Protein AF-A0A1L5L2K7-F1 (afdb_monomer_lite)

Sequence (231 aa):
RIPPRRAGSSLMREVDVANLSAMDNAAEGTIGVLGFATFGQEADAVARFAKQAIARYRKDAATAASDTPHVAVLFRGKTHMAQFAQELERAGLTTLVVGYSALLERPEVQDLIALLHAAADHTDSASLMRLLATPRFGLGSESLTRLAGMAEDLDSQCRYRALVESGIIGSGSDGARADDGHDEAIVSTSIDSGLVSEADGGSDIATFADPQVKAIVKQYRDRVPHAVFLI

pLDDT: mean 71.7, std 21.43, range [25.55, 95.19]

Secondary structure (DSSP, 8-state):
-PPPPPPPS-------PPPP---TTPPP--------SSHHHHHHHHHHHHHHHHHHH---TTS-TT-PPP-----SSSTTHHHHHHHHHHTT------SHHHHHTSHHHHHHHHHHHHHH-TT-HHHHHHHHHSTTT---HHHHHHHHHHHHHHHHHHHHHHHHHTTSS--S--SS-------------------------S--SS-S--HHHHHHHHHHHHHSTT-----

Radius of gyration: 32.57 Å; chains: 1; bounding box: 86×47×82 Å

Structure (mmCIF, N/CA/C/O backbone):
data_AF-A0A1L5L2K7-F1
#
_entry.id   AF-A0A1L5L2K7-F1
#
loop_
_atom_site.group_PDB
_atom_site.id
_atom_site.type_symbol
_atom_site.label_atom_id
_atom_site.label_alt_id
_atom_site.label_comp_id
_atom_site.label_asym_id
_atom_site.label_entity_id
_atom_site.label_seq_id
_atom_site.pdbx_PDB_ins_code
_atom_site.Cartn_x
_atom_site.Cartn_y
_atom_site.Cartn_z
_atom_site.occupancy
_atom_site.B_iso_or_equiv
_atom_site.auth_seq_id
_atom_site.auth_comp_id
_atom_site.auth_asym_id
_atom_site.auth_atom_id
_atom_site.pdbx_PDB_model_num
ATOM 1 N N . ARG A 1 1 ? -15.132 34.603 -6.540 1.00 49.62 1 ARG A N 1
ATOM 2 C CA . ARG A 1 1 ? -14.359 34.428 -5.285 1.00 49.62 1 ARG A CA 1
ATOM 3 C C . ARG A 1 1 ? -13.997 32.956 -5.177 1.00 49.62 1 ARG A C 1
ATOM 5 O O . ARG A 1 1 ? -14.906 32.142 -5.168 1.00 49.62 1 ARG A O 1
ATOM 12 N N . ILE A 1 2 ? -12.708 32.627 -5.188 1.00 50.06 2 ILE A N 1
ATOM 13 C CA . ILE A 1 2 ? -12.209 31.256 -5.005 1.00 50.06 2 ILE A CA 1
ATOM 14 C C . ILE A 1 2 ? -12.118 31.015 -3.486 1.00 50.06 2 ILE A C 1
ATOM 16 O O . ILE A 1 2 ? -11.623 31.910 -2.796 1.00 50.06 2 ILE A O 1
ATOM 20 N N . PRO A 1 3 ? -12.625 29.896 -2.938 1.00 47.06 3 PRO A N 1
ATOM 21 C CA . PRO A 1 3 ? -12.540 29.630 -1.503 1.00 47.06 3 PRO A CA 1
ATOM 22 C C . PRO A 1 3 ? -11.079 29.403 -1.066 1.00 47.06 3 PRO A C 1
ATOM 24 O O . PRO A 1 3 ? -10.273 28.906 -1.861 1.00 47.06 3 PRO A O 1
ATOM 27 N N . PRO A 1 4 ? -10.710 29.761 0.178 1.00 50.88 4 PRO A N 1
ATOM 28 C CA . PRO A 1 4 ? -9.343 29.606 0.661 1.00 50.88 4 PRO A CA 1
ATOM 29 C C . PRO A 1 4 ? -8.962 28.121 0.739 1.00 50.88 4 PRO A C 1
ATOM 31 O O . PRO A 1 4 ? -9.633 27.321 1.394 1.00 50.88 4 PRO A O 1
ATOM 34 N N . ARG A 1 5 ? -7.870 27.744 0.061 1.00 52.28 5 ARG A N 1
ATOM 35 C CA . ARG A 1 5 ? -7.268 26.407 0.170 1.00 52.28 5 ARG A CA 1
ATOM 36 C C . ARG A 1 5 ? -6.684 26.259 1.575 1.00 52.28 5 ARG A C 1
ATOM 38 O O . ARG A 1 5 ? -5.864 27.075 1.988 1.00 52.28 5 ARG A O 1
ATOM 45 N N . ARG A 1 6 ? -7.103 25.216 2.296 1.00 50.06 6 ARG A N 1
ATOM 46 C CA . ARG A 1 6 ? -6.533 24.814 3.590 1.00 50.06 6 ARG A CA 1
ATOM 47 C C . ARG A 1 6 ? -5.017 24.643 3.421 1.00 50.06 6 ARG A C 1
ATOM 49 O O . ARG A 1 6 ? -4.593 23.875 2.558 1.00 50.06 6 ARG A O 1
ATOM 56 N N . ALA A 1 7 ? -4.218 25.376 4.194 1.00 45.97 7 ALA A N 1
ATOM 57 C CA . ALA A 1 7 ? -2.766 25.235 4.173 1.00 45.97 7 ALA A CA 1
ATOM 58 C C . ALA A 1 7 ? -2.403 23.817 4.641 1.00 45.97 7 ALA A C 1
ATOM 60 O O . ALA A 1 7 ? -2.804 23.397 5.726 1.00 45.97 7 ALA A O 1
ATOM 61 N N . GLY A 1 8 ? -1.706 23.057 3.795 1.00 50.19 8 GLY A N 1
ATOM 62 C CA . GLY A 1 8 ? -1.126 21.783 4.207 1.00 50.19 8 GLY A CA 1
ATOM 63 C C . GLY A 1 8 ? -0.034 22.021 5.252 1.00 50.19 8 GLY A C 1
ATOM 64 O O . GLY A 1 8 ? 0.644 23.041 5.212 1.00 50.19 8 GLY A O 1
ATOM 65 N N . SER A 1 9 ? 0.160 21.074 6.170 1.00 49.97 9 SER A N 1
ATOM 66 C CA . SER A 1 9 ? 1.195 21.124 7.217 1.00 49.97 9 SER A CA 1
ATOM 67 C C . SER A 1 9 ? 2.629 20.956 6.694 1.00 49.97 9 SER A C 1
ATOM 69 O O . SER A 1 9 ? 3.583 20.999 7.467 1.00 49.97 9 SER A O 1
ATOM 71 N N . SER A 1 10 ? 2.807 20.765 5.386 1.00 46.75 10 SER A N 1
ATOM 72 C CA . SER A 1 10 ? 4.124 20.724 4.767 1.00 46.75 10 SER A CA 1
ATOM 73 C C . SER A 1 10 ? 4.577 22.147 4.444 1.00 46.75 10 SER A C 1
ATOM 75 O O . SER A 1 10 ? 3.949 22.827 3.634 1.00 46.75 10 SER A O 1
ATOM 77 N N . LEU A 1 11 ? 5.702 22.579 5.023 1.00 49.06 11 LEU A N 1
ATOM 78 C CA . LEU A 1 11 ? 6.468 23.766 4.607 1.00 49.06 11 LEU A CA 1
ATOM 79 C C . LEU A 1 11 ? 7.123 23.545 3.224 1.00 49.06 11 LEU A C 1
ATOM 81 O O . LEU A 1 11 ? 8.292 23.869 3.023 1.00 49.06 11 LEU A O 1
ATOM 85 N N . MET A 1 12 ? 6.405 22.938 2.274 1.00 48.34 12 MET A N 1
ATOM 86 C CA . MET A 1 12 ? 6.855 22.732 0.901 1.00 48.34 12 MET A CA 1
ATOM 87 C C . MET A 1 12 ? 6.901 24.091 0.203 1.00 48.34 12 MET A C 1
ATOM 89 O O . MET A 1 12 ? 5.969 24.513 -0.478 1.00 48.34 12 MET A O 1
ATOM 93 N N . ARG A 1 13 ? 8.011 24.798 0.412 1.00 55.16 13 ARG A N 1
ATOM 94 C CA . ARG A 1 13 ? 8.475 25.831 -0.502 1.00 55.16 13 ARG A CA 1
ATOM 95 C C . ARG A 1 13 ? 8.758 25.131 -1.825 1.00 55.16 13 ARG A C 1
ATOM 97 O O . ARG A 1 13 ? 9.387 24.074 -1.831 1.00 55.16 13 ARG A O 1
ATOM 104 N N . GLU A 1 14 ? 8.256 25.690 -2.917 1.00 59.22 14 GLU A N 1
ATOM 105 C CA . GLU A 1 14 ? 8.631 25.260 -4.260 1.00 59.22 14 GLU A CA 1
ATOM 106 C C . GLU A 1 14 ? 10.164 25.286 -4.327 1.00 59.22 14 GLU A C 1
ATOM 108 O O . GLU A 1 14 ? 10.789 26.327 -4.108 1.00 59.22 14 GLU A O 1
ATOM 113 N N . VAL A 1 15 ? 10.771 24.104 -4.440 1.00 67.62 15 VAL A N 1
ATOM 114 C CA . VAL A 1 15 ? 12.223 23.977 -4.531 1.00 67.62 15 VAL A CA 1
ATOM 115 C C . VAL A 1 15 ? 12.568 24.386 -5.949 1.00 67.62 15 VAL A C 1
ATOM 117 O O . VAL A 1 15 ? 12.054 23.787 -6.890 1.00 67.62 15 VAL A O 1
ATOM 120 N N . ASP A 1 16 ? 13.388 25.421 -6.095 1.00 66.69 16 ASP A N 1
ATOM 121 C CA . ASP A 1 16 ? 13.878 25.841 -7.401 1.00 66.69 16 ASP A CA 1
ATOM 122 C C . ASP A 1 16 ? 14.800 24.737 -7.936 1.00 66.69 16 ASP A C 1
ATOM 124 O O . ASP A 1 16 ? 15.895 24.509 -7.412 1.00 66.69 16 ASP A O 1
ATOM 128 N N . VAL A 1 17 ? 14.297 23.961 -8.897 1.00 77.50 17 VAL A N 1
ATOM 129 C CA . VAL A 1 17 ? 15.034 22.864 -9.526 1.00 77.50 17 VAL A CA 1
ATOM 130 C C . VAL A 1 17 ? 15.552 23.371 -10.861 1.00 77.50 17 VAL A C 1
ATOM 132 O O . VAL A 1 17 ? 14.775 23.824 -11.700 1.00 77.50 17 VAL A O 1
ATOM 135 N N . ALA A 1 18 ? 16.865 23.269 -11.066 1.00 77.62 18 ALA A N 1
ATOM 136 C CA . ALA A 1 18 ? 17.486 23.630 -12.332 1.00 77.62 18 ALA A CA 1
ATOM 137 C C . ALA A 1 18 ? 16.814 22.894 -13.504 1.00 77.62 18 ALA A C 1
ATOM 139 O O . ALA A 1 18 ? 16.505 21.702 -13.412 1.00 77.62 18 ALA A O 1
ATOM 140 N N . ASN A 1 19 ? 16.615 23.604 -14.617 1.00 79.75 19 ASN A N 1
ATOM 141 C CA . ASN A 1 19 ? 16.080 23.004 -15.835 1.00 79.75 19 ASN A CA 1
ATOM 142 C C . ASN A 1 19 ? 16.974 21.845 -16.288 1.00 79.75 19 ASN A C 1
ATOM 144 O O . ASN A 1 19 ? 18.192 21.989 -16.388 1.00 79.75 19 ASN A O 1
ATOM 148 N N . LEU A 1 20 ? 16.355 20.700 -16.576 1.00 78.62 20 LEU A N 1
ATOM 149 C CA . LEU A 1 20 ? 17.057 19.518 -17.063 1.00 78.62 20 LEU A CA 1
ATOM 150 C C . LEU A 1 20 ? 17.664 19.811 -18.442 1.00 78.62 20 LEU A C 1
ATOM 152 O O . LEU A 1 20 ? 16.935 20.061 -19.402 1.00 78.62 20 LEU A O 1
ATOM 156 N N . SER A 1 21 ? 18.990 19.747 -18.541 1.00 81.06 21 SER A N 1
ATOM 157 C CA . SER A 1 21 ? 19.727 19.756 -19.804 1.00 81.06 21 SER A CA 1
ATOM 158 C C . SER A 1 21 ? 20.346 18.385 -20.058 1.00 81.06 21 SER A C 1
ATOM 160 O O . SER A 1 21 ? 20.674 17.649 -19.125 1.00 81.06 21 SER A O 1
ATOM 162 N 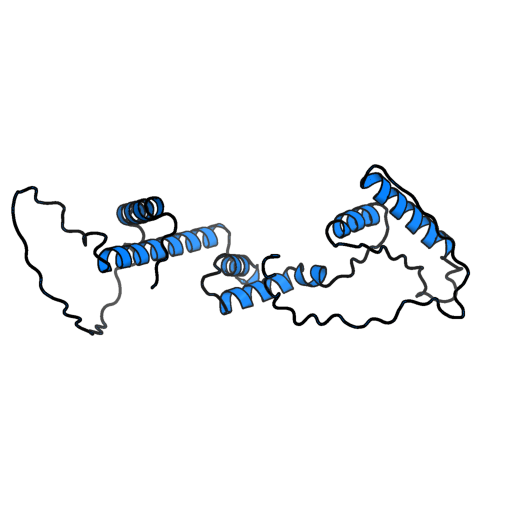N . ALA A 1 22 ? 20.516 18.032 -21.332 1.00 79.31 22 ALA A N 1
ATOM 163 C CA . ALA A 1 22 ? 21.331 16.877 -21.685 1.00 79.31 22 ALA A CA 1
ATOM 164 C C . ALA A 1 22 ? 22.783 17.100 -21.223 1.00 79.31 22 ALA A C 1
ATOM 166 O O . ALA A 1 22 ? 23.243 18.240 -21.144 1.00 79.31 22 ALA A O 1
ATOM 167 N N . MET A 1 23 ? 23.494 16.014 -20.915 1.00 81.94 23 MET A N 1
ATOM 168 C CA . MET A 1 23 ? 24.940 16.070 -20.686 1.00 81.94 23 MET A CA 1
ATOM 169 C C . MET A 1 23 ? 25.655 16.410 -21.999 1.00 81.94 23 MET A C 1
ATOM 171 O O . MET A 1 23 ? 25.223 15.962 -23.061 1.00 81.94 23 MET A O 1
ATOM 175 N N . ASP A 1 24 ? 26.776 17.129 -21.926 1.00 81.56 24 ASP A N 1
ATOM 176 C CA . ASP A 1 24 ? 27.535 17.583 -23.106 1.00 81.56 24 ASP A CA 1
ATOM 177 C C . ASP A 1 24 ? 28.020 16.431 -24.009 1.00 81.56 24 ASP A C 1
ATOM 179 O O . ASP A 1 24 ? 28.293 16.622 -25.192 1.00 81.56 24 ASP A O 1
ATOM 183 N N . ASN A 1 25 ? 28.115 15.219 -23.459 1.00 82.06 25 ASN A N 1
ATOM 184 C CA . ASN A 1 25 ? 28.533 13.995 -24.141 1.00 82.06 25 ASN A CA 1
ATOM 185 C C . ASN A 1 25 ? 27.395 12.969 -24.310 1.00 82.06 25 ASN A C 1
ATOM 187 O O . ASN A 1 25 ? 27.667 11.786 -24.534 1.00 82.06 25 ASN A O 1
ATOM 191 N N . ALA A 1 26 ? 26.134 13.383 -24.164 1.00 77.94 26 ALA A N 1
ATOM 192 C CA . ALA A 1 26 ? 25.000 12.484 -24.326 1.00 77.94 26 ALA A CA 1
ATOM 193 C C . ALA A 1 26 ? 24.920 11.972 -25.773 1.00 77.94 26 ALA A C 1
ATOM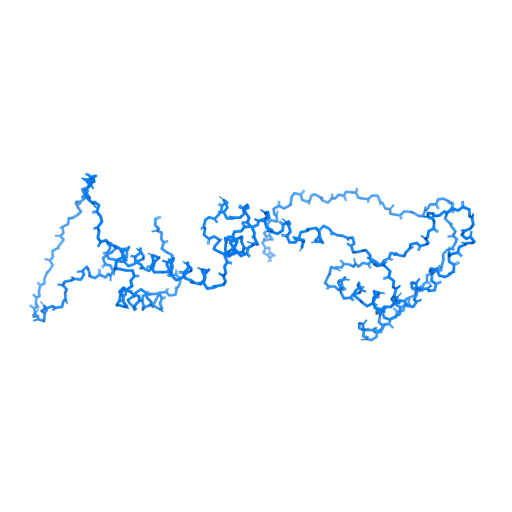 195 O O . ALA A 1 26 ? 24.936 12.747 -26.729 1.00 77.94 26 ALA A O 1
ATOM 196 N N . ALA A 1 27 ? 24.820 10.651 -25.935 1.00 78.12 27 ALA A N 1
ATOM 197 C CA . ALA A 1 27 ? 24.591 10.046 -27.242 1.00 78.12 27 ALA A CA 1
ATOM 198 C C . ALA A 1 27 ? 23.213 10.448 -27.795 1.00 78.12 27 ALA A C 1
ATOM 200 O O . ALA A 1 27 ? 22.269 10.666 -27.031 1.00 78.12 27 ALA A O 1
ATOM 201 N N . GLU A 1 28 ? 23.080 10.483 -29.123 1.00 80.62 28 GLU A N 1
ATOM 202 C CA . GLU A 1 28 ? 21.781 10.700 -29.760 1.00 80.62 28 GLU A CA 1
ATOM 203 C C . GLU A 1 28 ? 20.771 9.628 -29.324 1.00 80.62 28 GLU A C 1
ATOM 205 O O . GLU A 1 28 ? 21.032 8.422 -29.374 1.00 80.62 28 GLU A O 1
ATOM 210 N N . GLY A 1 29 ? 19.604 10.091 -28.875 1.00 81.19 29 GLY A N 1
ATOM 211 C CA . GLY A 1 29 ? 18.487 9.255 -28.454 1.00 81.19 29 GLY A CA 1
ATOM 212 C C . GLY A 1 29 ? 17.366 9.250 -29.487 1.00 81.19 29 GLY A C 1
ATOM 213 O O . GLY A 1 29 ? 17.193 10.191 -30.258 1.00 81.19 29 GLY A O 1
ATOM 214 N N . THR A 1 30 ? 16.559 8.193 -29.482 1.00 86.31 30 THR A N 1
ATOM 215 C CA . THR A 1 30 ? 15.322 8.136 -30.270 1.00 86.31 30 THR A CA 1
ATOM 216 C C . THR A 1 30 ? 14.130 8.384 -29.358 1.00 86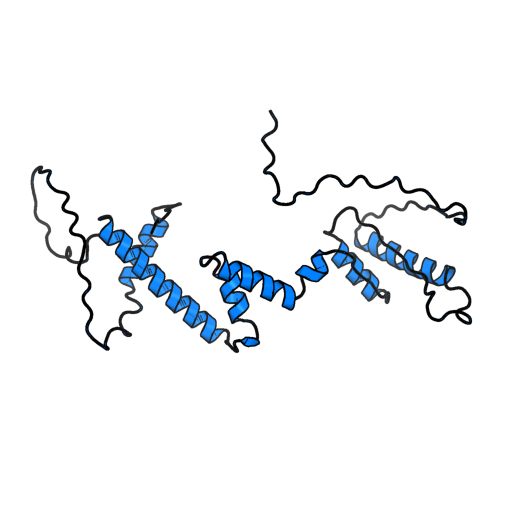.31 30 THR A C 1
ATOM 218 O O . THR A 1 30 ? 14.008 7.749 -28.312 1.00 86.31 30 THR A O 1
ATOM 221 N N . ILE A 1 31 ? 13.234 9.281 -29.771 1.00 89.44 31 ILE A N 1
ATOM 222 C CA . ILE A 1 31 ? 11.971 9.546 -29.079 1.00 89.44 31 ILE A CA 1
ATOM 223 C C . ILE A 1 31 ? 10.844 8.904 -29.886 1.00 89.44 31 ILE A C 1
ATOM 225 O O . ILE A 1 31 ? 10.730 9.124 -31.090 1.00 89.44 31 ILE A O 1
ATOM 229 N N . GLY A 1 32 ? 10.013 8.110 -29.216 1.00 89.94 32 GLY A N 1
ATOM 230 C CA . GLY A 1 32 ? 8.796 7.535 -29.778 1.00 89.94 32 GLY A CA 1
ATOM 231 C C . GLY A 1 32 ? 7.591 7.943 -28.944 1.00 89.94 32 GLY A C 1
ATOM 232 O O . GLY A 1 32 ? 7.668 7.970 -27.717 1.00 89.94 32 GLY A O 1
ATOM 233 N N . VAL A 1 33 ? 6.477 8.246 -29.607 1.00 94.06 33 VAL A N 1
ATOM 234 C CA . VAL A 1 33 ? 5.195 8.529 -28.952 1.00 94.06 33 VAL A CA 1
ATOM 235 C C . VAL A 1 33 ? 4.210 7.451 -29.374 1.00 94.06 33 VAL A C 1
ATOM 237 O O . VAL A 1 33 ? 3.985 7.248 -30.566 1.00 94.06 33 VAL A O 1
ATOM 240 N N . LEU A 1 34 ? 3.645 6.746 -28.396 1.00 93.19 34 LEU A N 1
ATOM 241 C CA . LEU A 1 34 ? 2.643 5.708 -28.611 1.00 93.19 34 LEU A CA 1
ATOM 242 C C . LEU A 1 34 ? 1.416 6.001 -27.749 1.00 93.19 34 LEU A C 1
ATOM 244 O O . LEU A 1 34 ? 1.548 6.427 -26.605 1.00 93.19 34 LEU A O 1
ATOM 248 N N . GLY A 1 35 ? 0.230 5.768 -28.311 1.00 93.94 35 GLY A N 1
ATOM 249 C CA . GLY A 1 35 ? -1.045 5.854 -27.605 1.00 93.94 35 GLY A CA 1
ATOM 250 C C . GLY A 1 35 ? -1.717 4.487 -27.551 1.00 93.94 35 GLY A C 1
ATOM 251 O O . GLY A 1 35 ? -1.738 3.767 -28.550 1.00 93.94 35 GLY A O 1
ATOM 252 N N . PHE A 1 36 ? -2.279 4.143 -26.395 1.00 95.19 36 PHE A N 1
ATOM 253 C CA . PHE A 1 36 ? -2.977 2.880 -26.162 1.00 95.19 36 PHE A CA 1
ATOM 254 C C . PHE A 1 36 ? -4.407 3.147 -25.700 1.00 95.19 36 PHE A C 1
ATOM 256 O O . PHE A 1 36 ? -4.675 4.138 -25.025 1.00 95.19 36 PHE A O 1
ATOM 263 N N . ALA A 1 37 ? -5.335 2.261 -26.066 1.00 95.12 37 ALA A N 1
ATOM 264 C CA . ALA A 1 37 ? -6.742 2.411 -25.694 1.00 95.12 37 ALA A CA 1
ATOM 265 C C . ALA A 1 37 ? -7.016 1.957 -24.253 1.00 95.12 37 ALA A C 1
ATOM 267 O O . ALA A 1 37 ? -8.009 2.358 -23.651 1.00 95.12 37 ALA A O 1
ATOM 268 N N . THR A 1 38 ? -6.156 1.094 -23.706 1.00 95.19 38 THR A N 1
ATOM 269 C CA . THR A 1 38 ? -6.332 0.501 -22.377 1.00 95.19 38 THR A CA 1
ATOM 270 C C . THR A 1 38 ? -5.034 0.520 -21.584 1.00 95.19 38 THR A C 1
ATOM 272 O O . THR A 1 38 ? -3.945 0.424 -22.149 1.00 95.19 38 THR A O 1
ATOM 275 N N . PHE A 1 39 ? -5.174 0.547 -20.259 1.00 91.69 39 PHE A N 1
ATOM 276 C CA . PHE A 1 39 ? -4.059 0.427 -19.323 1.00 91.69 39 PHE A CA 1
ATOM 277 C C . PHE A 1 39 ? -3.230 -0.846 -19.554 1.00 91.69 39 PHE A C 1
ATOM 279 O O . PHE A 1 39 ? -2.007 -0.792 -19.575 1.00 91.69 39 PHE A O 1
ATOM 286 N N . GLY A 1 40 ? -3.881 -1.994 -19.780 1.00 93.00 40 GLY A N 1
ATOM 287 C CA . GLY A 1 40 ? -3.175 -3.262 -19.992 1.00 93.00 40 GLY A CA 1
ATOM 288 C C . GLY A 1 40 ? -2.289 -3.251 -21.243 1.00 93.00 40 GLY A C 1
ATOM 289 O O . GLY A 1 40 ? -1.175 -3.765 -21.213 1.00 93.00 40 GLY A O 1
ATOM 290 N N . GLN A 1 41 ? -2.749 -2.612 -22.325 1.00 94.94 41 GLN A N 1
ATOM 291 C CA . GLN A 1 41 ? -1.945 -2.433 -23.540 1.00 94.94 41 GLN A CA 1
ATOM 292 C C . GLN A 1 41 ? -0.748 -1.506 -23.306 1.00 94.94 41 GLN A C 1
ATOM 294 O O . GLN A 1 41 ? 0.338 -1.774 -23.817 1.00 94.94 41 GLN A O 1
ATOM 299 N N . GLU A 1 42 ? -0.939 -0.437 -22.532 1.00 94.69 42 GLU A N 1
ATOM 300 C CA . GLU A 1 42 ? 0.140 0.473 -22.147 1.00 94.69 42 GLU A CA 1
ATOM 301 C C . GLU A 1 42 ? 1.196 -0.248 -21.297 1.00 94.69 42 GLU A C 1
ATOM 303 O O . GLU A 1 42 ? 2.384 -0.188 -21.612 1.00 94.69 42 GLU A O 1
ATOM 308 N N . ALA A 1 43 ? 0.772 -1.000 -20.278 1.00 93.06 43 ALA A N 1
ATOM 309 C CA . ALA A 1 43 ? 1.659 -1.778 -19.416 1.00 93.06 43 ALA A CA 1
ATOM 310 C C . ALA A 1 43 ? 2.466 -2.829 -20.195 1.00 93.06 43 ALA A C 1
ATOM 312 O O . ALA A 1 43 ? 3.687 -2.906 -20.037 1.00 93.06 43 ALA A O 1
ATOM 313 N N . ASP A 1 44 ? 1.820 -3.581 -21.092 1.00 93.75 44 ASP A N 1
ATOM 314 C CA . ASP A 1 44 ? 2.501 -4.544 -21.965 1.00 93.75 44 ASP A CA 1
ATOM 315 C C . ASP A 1 44 ? 3.523 -3.863 -22.890 1.00 93.75 44 ASP A C 1
ATOM 317 O O . ASP A 1 44 ? 4.656 -4.330 -23.040 1.00 93.75 44 ASP A O 1
ATOM 321 N N . ALA A 1 45 ? 3.161 -2.727 -23.489 1.00 94.00 45 ALA A N 1
ATOM 322 C CA . ALA A 1 45 ? 4.068 -1.989 -24.356 1.00 94.00 45 ALA A CA 1
ATOM 323 C C . ALA A 1 45 ? 5.294 -1.459 -23.602 1.00 94.00 45 ALA A C 1
ATOM 325 O O . ALA A 1 45 ? 6.412 -1.576 -24.110 1.00 94.00 45 ALA A O 1
ATOM 326 N N . VAL A 1 46 ? 5.111 -0.939 -22.383 1.00 94.19 46 VAL A N 1
ATOM 327 C CA . VAL A 1 46 ? 6.213 -0.506 -21.511 1.00 94.19 46 VAL A CA 1
ATOM 328 C C . VAL A 1 46 ? 7.098 -1.694 -21.132 1.00 94.19 46 VAL A C 1
ATOM 330 O O . VAL A 1 46 ? 8.321 -1.583 -21.208 1.00 94.19 46 VAL A O 1
ATOM 333 N N . ALA A 1 47 ? 6.518 -2.851 -20.801 1.00 93.75 47 ALA A N 1
ATOM 334 C CA . ALA A 1 47 ? 7.280 -4.058 -20.486 1.00 93.75 47 ALA A CA 1
ATOM 335 C C . ALA A 1 47 ? 8.120 -4.543 -21.679 1.00 93.75 47 ALA A C 1
ATOM 337 O O . ALA A 1 47 ? 9.305 -4.858 -21.526 1.00 93.75 47 ALA A O 1
ATOM 338 N N . ARG A 1 48 ? 7.542 -4.564 -22.887 1.00 93.06 48 ARG A N 1
ATOM 339 C CA . ARG A 1 48 ? 8.266 -4.903 -24.124 1.00 93.06 48 ARG A CA 1
ATOM 340 C C . ARG A 1 48 ? 9.368 -3.897 -24.432 1.00 93.06 48 ARG A C 1
ATOM 342 O O . ARG A 1 48 ? 10.478 -4.308 -24.769 1.00 93.06 48 ARG A O 1
ATOM 349 N N . PHE A 1 49 ? 9.091 -2.605 -24.274 1.00 92.06 49 PHE A N 1
ATOM 350 C CA . PHE A 1 49 ? 10.090 -1.556 -24.454 1.00 92.06 49 PHE A CA 1
ATOM 351 C C . PHE A 1 49 ? 11.248 -1.710 -23.466 1.00 92.06 49 PHE A C 1
ATOM 353 O O . PHE A 1 49 ? 12.402 -1.706 -23.884 1.00 92.06 49 PHE A O 1
ATOM 360 N N . ALA A 1 50 ? 10.959 -1.928 -22.181 1.00 91.31 50 ALA A N 1
ATOM 361 C CA . ALA A 1 50 ? 11.974 -2.127 -21.153 1.00 91.31 50 ALA A CA 1
ATOM 362 C C . ALA A 1 50 ? 12.862 -3.340 -21.461 1.00 91.31 50 ALA A C 1
ATOM 364 O O . ALA A 1 50 ? 14.085 -3.227 -21.424 1.00 91.31 50 ALA A O 1
ATOM 365 N N . LYS A 1 51 ? 12.275 -4.478 -21.858 1.00 90.81 51 LYS A N 1
ATOM 366 C CA . LYS A 1 51 ? 13.035 -5.667 -22.285 1.00 90.81 51 LYS A CA 1
ATOM 367 C C . LYS A 1 51 ? 13.936 -5.378 -23.482 1.00 90.81 51 LYS A C 1
ATOM 369 O O . LYS A 1 51 ? 15.106 -5.757 -23.466 1.00 90.81 51 LYS A O 1
ATOM 374 N N . GLN A 1 52 ? 13.412 -4.693 -24.497 1.00 89.38 52 GLN A N 1
ATOM 375 C CA . GLN A 1 52 ? 14.174 -4.350 -25.695 1.00 89.38 52 GLN A CA 1
ATOM 376 C C . GLN A 1 52 ? 15.306 -3.362 -25.388 1.00 89.38 52 GLN A C 1
ATOM 378 O O . GLN A 1 52 ? 16.410 -3.516 -25.907 1.00 89.38 52 GLN A O 1
ATOM 383 N N . ALA A 1 53 ? 15.054 -2.370 -24.532 1.00 87.56 53 ALA A N 1
ATOM 384 C CA . ALA A 1 53 ? 16.053 -1.410 -24.084 1.00 87.56 53 ALA A CA 1
ATOM 385 C C . ALA A 1 53 ? 17.168 -2.115 -23.301 1.00 87.56 53 ALA A C 1
ATOM 387 O O . ALA A 1 53 ? 18.340 -1.969 -23.642 1.00 87.56 53 ALA A O 1
ATOM 388 N N . ILE A 1 54 ? 16.814 -2.958 -22.328 1.00 87.19 54 ILE A N 1
ATOM 389 C CA . ILE A 1 54 ? 17.780 -3.760 -21.568 1.00 87.19 54 ILE A CA 1
ATOM 390 C C . ILE A 1 54 ? 18.605 -4.633 -22.515 1.00 87.19 54 ILE A C 1
ATOM 392 O O . ILE A 1 54 ? 19.825 -4.632 -22.420 1.00 87.19 54 ILE A O 1
ATOM 396 N N . ALA A 1 55 ? 17.980 -5.336 -23.464 1.00 86.81 55 ALA A N 1
ATOM 397 C CA . ALA A 1 55 ? 18.695 -6.173 -24.428 1.00 86.81 55 ALA A CA 1
ATOM 398 C C . ALA A 1 55 ? 19.644 -5.366 -25.332 1.00 86.81 55 ALA A C 1
ATOM 400 O O . ALA A 1 55 ? 20.756 -5.809 -25.599 1.00 86.81 55 ALA A O 1
ATOM 401 N N . ARG A 1 56 ? 19.229 -4.174 -25.778 1.00 83.56 56 ARG A N 1
ATOM 402 C CA . ARG A 1 56 ? 20.030 -3.295 -26.644 1.00 83.56 56 ARG A CA 1
ATOM 403 C C . ARG A 1 56 ? 21.240 -2.697 -25.929 1.00 83.56 56 ARG A C 1
ATOM 405 O O . ARG A 1 56 ? 22.295 -2.565 -26.542 1.00 83.56 56 ARG A O 1
ATOM 412 N N . TYR A 1 57 ? 21.069 -2.284 -24.676 1.00 78.81 57 TYR A N 1
ATOM 413 C CA . TYR A 1 57 ? 22.097 -1.579 -23.906 1.00 78.81 57 TYR A CA 1
ATOM 414 C C . TYR A 1 57 ? 22.919 -2.498 -22.999 1.00 78.81 57 TYR A C 1
ATOM 416 O O . TYR A 1 57 ? 23.858 -2.042 -22.352 1.00 78.81 57 TYR A O 1
ATOM 424 N N . ARG A 1 58 ? 22.627 -3.801 -22.994 1.00 75.50 58 ARG A N 1
ATOM 425 C CA . ARG A 1 58 ? 23.488 -4.828 -22.409 1.00 75.50 58 ARG A CA 1
ATOM 426 C C . ARG A 1 58 ? 24.723 -5.001 -23.300 1.00 75.50 58 ARG A C 1
ATOM 428 O O . ARG A 1 58 ? 24.750 -5.871 -24.162 1.00 75.50 58 ARG A O 1
ATOM 435 N N . LYS A 1 59 ? 25.729 -4.137 -23.132 1.00 63.47 59 LYS A N 1
ATOM 436 C CA . LYS A 1 59 ? 27.067 -4.349 -23.713 1.00 63.47 59 LYS A CA 1
ATOM 437 C C . LYS A 1 59 ? 27.745 -5.553 -23.052 1.00 63.47 59 LYS A C 1
ATOM 439 O O . LYS A 1 59 ? 27.396 -5.904 -21.926 1.00 63.47 59 LYS A O 1
ATOM 444 N N . ASP A 1 60 ? 28.697 -6.162 -23.764 1.00 51.53 60 ASP A N 1
ATOM 445 C CA . ASP A 1 60 ? 29.507 -7.314 -23.344 1.00 51.53 60 ASP A CA 1
ATOM 446 C C . ASP A 1 60 ? 29.929 -7.214 -21.870 1.00 51.53 60 ASP A C 1
ATOM 448 O O . ASP A 1 60 ? 30.860 -6.497 -21.504 1.00 51.53 60 ASP A O 1
ATOM 452 N N . ALA A 1 61 ? 29.214 -7.938 -21.007 1.00 49.59 61 ALA A N 1
ATOM 453 C CA . ALA A 1 61 ? 29.330 -7.901 -19.550 1.00 49.59 61 ALA A CA 1
ATOM 454 C C . ALA A 1 61 ? 30.602 -8.602 -19.026 1.00 49.59 61 ALA A C 1
ATOM 456 O O . ALA A 1 61 ? 30.573 -9.268 -17.994 1.00 49.59 61 ALA A O 1
ATOM 457 N N . ALA A 1 62 ? 31.716 -8.495 -19.751 1.00 50.28 62 ALA A N 1
ATOM 458 C CA . ALA A 1 62 ? 32.999 -9.076 -19.375 1.00 50.28 62 ALA A CA 1
ATOM 459 C C . ALA A 1 62 ? 33.870 -8.126 -18.533 1.00 50.28 62 ALA A C 1
ATOM 461 O O . ALA A 1 62 ? 34.823 -8.591 -17.915 1.00 50.28 62 ALA A O 1
ATOM 462 N N . THR A 1 63 ? 33.557 -6.824 -18.464 1.00 47.69 63 THR A N 1
ATOM 463 C CA . THR A 1 63 ? 34.496 -5.840 -17.880 1.00 47.69 63 THR A CA 1
ATOM 464 C C . THR A 1 63 ? 33.976 -5.034 -16.690 1.00 47.69 63 THR A C 1
ATOM 466 O O . THR A 1 63 ? 34.765 -4.338 -16.059 1.00 47.69 63 THR A O 1
ATOM 469 N N . ALA A 1 64 ? 32.702 -5.146 -16.305 1.00 47.00 64 ALA A N 1
ATOM 470 C CA . ALA A 1 64 ? 32.219 -4.574 -15.046 1.00 47.00 64 ALA A CA 1
ATOM 471 C C . ALA A 1 64 ? 30.921 -5.254 -14.596 1.00 47.00 64 ALA A C 1
ATOM 473 O O . ALA A 1 64 ? 29.868 -5.070 -15.199 1.00 47.00 64 ALA A O 1
ATOM 474 N N . ALA A 1 65 ? 30.968 -5.999 -13.492 1.00 48.75 65 ALA A N 1
ATOM 475 C CA . ALA A 1 65 ? 29.818 -6.693 -12.902 1.00 48.75 65 ALA A CA 1
ATOM 476 C C . ALA A 1 65 ? 28.698 -5.759 -12.369 1.00 48.75 65 ALA A C 1
ATOM 478 O O . ALA A 1 65 ? 27.742 -6.238 -11.769 1.00 48.75 65 ALA A O 1
ATOM 479 N N . SER A 1 66 ? 28.806 -4.440 -12.573 1.00 51.94 66 SER A N 1
ATOM 480 C CA . SER A 1 66 ? 27.923 -3.420 -11.990 1.00 51.94 66 SER A CA 1
ATOM 481 C C . SER A 1 66 ? 27.093 -2.629 -13.009 1.00 51.94 66 SER A C 1
ATOM 483 O O . SER A 1 66 ? 26.256 -1.838 -12.587 1.00 51.94 66 SER A O 1
ATOM 485 N N . ASP A 1 67 ? 27.289 -2.813 -14.317 1.00 57.22 67 ASP A N 1
ATOM 486 C CA . ASP A 1 67 ? 26.709 -1.922 -15.337 1.00 57.22 67 ASP A CA 1
ATOM 487 C C . ASP A 1 67 ? 25.515 -2.578 -16.056 1.00 57.22 67 ASP A C 1
ATOM 489 O O . ASP A 1 67 ? 25.472 -2.727 -17.278 1.00 57.22 67 ASP A O 1
ATOM 493 N N . THR A 1 68 ? 24.546 -3.070 -15.274 1.00 65.00 68 THR A N 1
ATOM 494 C CA . THR A 1 68 ? 23.288 -3.561 -15.857 1.00 65.00 68 THR A CA 1
ATOM 495 C C . THR A 1 68 ? 22.470 -2.354 -16.316 1.00 65.00 68 THR A C 1
ATOM 497 O O . THR A 1 68 ? 22.232 -1.459 -15.507 1.00 65.00 68 THR A O 1
ATOM 500 N N . PRO A 1 69 ? 22.002 -2.302 -17.577 1.00 73.69 69 PRO A N 1
ATOM 501 C CA . PRO A 1 69 ? 21.244 -1.157 -18.064 1.00 73.69 69 PRO A CA 1
ATOM 502 C C . PRO A 1 69 ? 19.956 -0.976 -17.252 1.00 73.69 69 PRO A C 1
ATOM 504 O O . PRO A 1 69 ? 19.134 -1.890 -17.150 1.00 73.69 69 PRO A O 1
ATOM 507 N N . HIS A 1 70 ? 19.783 0.217 -16.683 1.00 81.19 70 HIS A N 1
ATOM 508 C CA . HIS A 1 70 ? 18.602 0.593 -15.912 1.00 81.19 70 HIS A CA 1
ATOM 509 C C . HIS A 1 70 ? 17.561 1.280 -16.801 1.00 81.19 70 HIS A C 1
ATOM 511 O O . HIS A 1 70 ? 17.895 2.087 -17.668 1.00 81.19 70 HIS A O 1
ATOM 517 N N . VAL A 1 71 ? 16.284 0.983 -16.558 1.00 88.12 71 VAL A N 1
ATOM 518 C CA . VAL A 1 71 ? 15.145 1.632 -17.217 1.00 88.12 71 VAL A CA 1
ATOM 519 C C . VAL A 1 71 ? 14.306 2.314 -16.145 1.00 88.12 71 VAL A C 1
ATOM 521 O O . VAL A 1 71 ? 13.937 1.682 -15.157 1.00 88.12 71 VAL A O 1
ATOM 524 N N . ALA A 1 72 ? 14.001 3.596 -16.339 1.00 89.44 72 ALA A N 1
ATOM 525 C CA . ALA A 1 72 ? 13.131 4.360 -15.453 1.00 89.44 72 ALA A CA 1
ATOM 526 C C . ALA A 1 72 ? 11.778 4.614 -16.129 1.00 89.44 72 ALA A C 1
ATOM 528 O O . ALA A 1 72 ? 11.725 5.034 -17.284 1.00 89.44 72 ALA A O 1
ATOM 529 N N . VAL A 1 73 ? 10.689 4.386 -15.391 1.00 90.06 73 VAL A N 1
ATOM 530 C CA . VAL A 1 73 ? 9.324 4.720 -15.820 1.00 90.06 73 VAL A CA 1
ATOM 531 C C . VAL A 1 73 ? 8.844 5.893 -14.976 1.00 90.06 73 VAL A C 1
ATOM 533 O O . VAL A 1 73 ? 8.732 5.787 -13.755 1.00 90.06 73 VAL A O 1
ATOM 536 N N . LEU A 1 74 ? 8.607 7.032 -15.625 1.00 89.56 74 LEU A N 1
ATOM 537 C CA . LEU A 1 74 ? 8.217 8.267 -14.955 1.00 89.56 74 LEU A CA 1
ATOM 538 C C . LEU A 1 74 ? 6.703 8.427 -14.993 1.00 89.56 74 LEU A C 1
ATOM 540 O O . LEU A 1 74 ? 6.087 8.425 -16.056 1.00 89.56 74 LEU A O 1
ATOM 544 N N . PHE A 1 75 ? 6.116 8.619 -13.817 1.00 86.19 75 PHE A N 1
ATOM 545 C CA . PHE A 1 75 ? 4.687 8.839 -13.662 1.00 86.19 75 PHE A CA 1
ATOM 546 C C . PHE A 1 75 ? 4.420 10.267 -13.208 1.00 86.19 75 PHE A C 1
ATOM 548 O O . PHE A 1 75 ? 5.128 10.810 -12.363 1.00 86.19 75 PHE A O 1
ATOM 555 N N . ARG A 1 76 ? 3.333 10.858 -13.710 1.00 85.44 76 ARG A N 1
ATOM 556 C CA . ARG A 1 76 ? 2.836 12.145 -13.204 1.00 85.44 76 ARG A CA 1
ATOM 557 C C . ARG A 1 76 ? 2.208 12.020 -11.810 1.00 85.44 76 ARG A C 1
ATOM 559 O O . ARG A 1 76 ? 2.225 12.974 -11.041 1.00 85.44 76 ARG A O 1
ATOM 566 N N . GLY A 1 77 ? 1.619 10.866 -11.499 1.00 79.81 77 GLY A N 1
ATOM 567 C CA . GLY A 1 77 ? 0.927 10.597 -10.240 1.00 79.81 77 GLY A CA 1
ATOM 568 C C . GLY A 1 77 ? 1.140 9.161 -9.770 1.00 79.81 77 GLY A C 1
ATOM 569 O O . GLY A 1 77 ? 1.512 8.292 -10.553 1.00 79.81 77 GLY A O 1
ATOM 570 N N . LYS A 1 78 ? 0.897 8.909 -8.481 1.00 78.62 78 LYS A N 1
ATOM 571 C CA . LYS A 1 78 ? 1.226 7.627 -7.833 1.00 78.62 78 LYS A CA 1
ATOM 572 C C . LYS A 1 78 ? 0.212 6.507 -8.078 1.00 78.62 78 LYS A C 1
ATOM 574 O O . LYS A 1 78 ? 0.545 5.344 -7.886 1.00 78.62 78 LYS A O 1
ATOM 579 N N . THR A 1 79 ? -1.006 6.842 -8.504 1.00 82.94 79 THR A N 1
ATOM 580 C CA . THR A 1 79 ? -2.165 5.931 -8.524 1.00 82.94 79 THR A CA 1
ATOM 581 C C . THR A 1 79 ? -1.906 4.621 -9.267 1.00 82.94 79 THR A C 1
ATOM 583 O O . THR A 1 79 ? -2.343 3.570 -8.817 1.00 82.94 79 THR A O 1
ATOM 586 N N . HIS A 1 80 ? -1.187 4.667 -10.390 1.00 84.69 80 HIS A N 1
ATOM 587 C CA . HIS A 1 80 ? -0.972 3.492 -11.241 1.00 84.69 80 HIS A CA 1
ATOM 588 C C . HIS A 1 80 ? 0.395 2.819 -11.023 1.00 84.69 80 HIS A C 1
ATOM 590 O O . HIS A 1 80 ? 0.657 1.776 -11.616 1.00 84.69 80 HIS A O 1
ATOM 596 N N . MET A 1 81 ? 1.269 3.370 -10.169 1.00 87.56 81 MET A N 1
ATOM 597 C CA . MET A 1 81 ? 2.646 2.875 -10.006 1.00 87.56 81 MET A CA 1
ATOM 598 C C . MET A 1 81 ? 2.693 1.416 -9.537 1.00 87.56 81 MET A C 1
ATOM 600 O O . MET A 1 81 ? 3.450 0.625 -10.091 1.00 87.56 81 MET A O 1
ATOM 604 N N . ALA A 1 82 ? 1.860 1.052 -8.556 1.00 85.31 82 ALA A N 1
ATOM 605 C CA . ALA A 1 82 ? 1.804 -0.311 -8.024 1.00 85.31 82 ALA A CA 1
ATOM 606 C C . ALA A 1 82 ? 1.326 -1.330 -9.073 1.00 85.31 82 ALA A C 1
ATOM 608 O O . ALA A 1 82 ? 1.858 -2.433 -9.155 1.00 85.31 82 ALA A O 1
ATOM 609 N N . GLN A 1 83 ? 0.361 -0.944 -9.914 1.00 89.06 83 GLN A N 1
ATOM 610 C CA . GLN A 1 83 ? -0.143 -1.801 -10.990 1.00 89.06 83 GLN A CA 1
ATOM 611 C C . GLN A 1 83 ? 0.928 -2.023 -12.064 1.00 89.06 83 GLN A C 1
ATOM 613 O O . GLN A 1 83 ? 1.165 -3.157 -12.465 1.00 89.06 83 GLN A O 1
ATOM 618 N N . PHE A 1 84 ? 1.640 -0.968 -12.476 1.00 90.56 84 PHE A N 1
ATOM 619 C CA . PHE A 1 84 ? 2.764 -1.103 -13.408 1.00 90.56 84 PHE A CA 1
ATOM 620 C C . PHE A 1 84 ? 3.898 -1.961 -12.839 1.00 90.56 84 PHE A C 1
ATOM 622 O O . PHE A 1 84 ? 4.436 -2.793 -13.564 1.00 90.56 84 PHE A O 1
ATOM 629 N N . ALA A 1 85 ? 4.250 -1.789 -11.560 1.00 88.56 85 ALA A N 1
ATOM 630 C CA . ALA A 1 85 ? 5.264 -2.613 -10.904 1.00 88.56 85 ALA A CA 1
ATOM 631 C C . ALA A 1 85 ? 4.893 -4.101 -10.969 1.00 88.56 85 ALA A C 1
ATOM 633 O O . ALA A 1 85 ? 5.693 -4.915 -11.422 1.00 88.56 85 ALA A O 1
ATOM 634 N N . GLN A 1 86 ? 3.641 -4.434 -10.641 1.00 89.25 86 GLN A N 1
ATOM 635 C CA . GLN A 1 86 ? 3.149 -5.806 -10.697 1.00 89.25 86 GLN A CA 1
ATOM 636 C C . GLN A 1 86 ? 3.202 -6.402 -12.114 1.00 89.25 86 GLN A C 1
ATOM 638 O O . GLN A 1 86 ? 3.631 -7.543 -12.279 1.00 89.25 86 GLN A O 1
ATOM 643 N N . GLU A 1 87 ? 2.786 -5.663 -13.148 1.00 91.50 87 GLU A N 1
ATOM 644 C CA . GLU A 1 87 ? 2.836 -6.171 -14.530 1.00 91.50 87 GLU A CA 1
ATOM 645 C C . GLU A 1 87 ? 4.275 -6.341 -15.041 1.00 91.50 87 GLU A C 1
ATOM 647 O O . GLU A 1 87 ? 4.592 -7.321 -15.718 1.00 91.50 87 GLU A O 1
ATOM 652 N N . LEU A 1 88 ? 5.178 -5.426 -14.685 1.00 90.50 88 LEU A N 1
ATOM 653 C CA . LEU A 1 88 ? 6.596 -5.520 -15.036 1.00 90.50 88 LEU A CA 1
ATOM 654 C C . LEU A 1 88 ? 7.281 -6.700 -14.322 1.00 90.50 88 LEU A C 1
ATOM 656 O O . LEU A 1 88 ? 8.066 -7.418 -14.947 1.00 90.50 88 LEU A O 1
ATOM 660 N N . GLU A 1 89 ? 6.938 -6.959 -13.059 1.00 90.06 89 GLU A N 1
ATOM 661 C CA . GLU A 1 89 ? 7.398 -8.136 -12.310 1.00 90.06 89 GLU A CA 1
ATOM 662 C C . GLU A 1 89 ? 6.878 -9.439 -12.916 1.00 90.06 89 GLU A C 1
ATOM 664 O O . GLU A 1 89 ? 7.652 -10.375 -13.121 1.00 90.06 89 GLU A O 1
ATOM 669 N N . ARG A 1 90 ? 5.595 -9.492 -13.304 1.00 91.19 90 ARG A N 1
ATOM 670 C CA . ARG A 1 90 ? 5.034 -10.634 -14.051 1.00 91.19 90 ARG A CA 1
ATOM 671 C C . ARG A 1 90 ? 5.733 -10.849 -15.388 1.00 91.19 90 ARG A C 1
ATOM 673 O O . ARG A 1 90 ? 5.884 -11.986 -15.829 1.00 91.19 90 ARG A O 1
ATOM 680 N N . ALA A 1 91 ? 6.197 -9.776 -16.024 1.00 89.00 91 ALA A N 1
ATOM 681 C CA . ALA A 1 91 ? 6.998 -9.855 -17.236 1.00 89.00 91 ALA A CA 1
ATOM 682 C C . ALA A 1 91 ? 8.447 -10.326 -16.981 1.00 89.00 91 ALA A C 1
ATOM 684 O O . ALA A 1 91 ? 9.183 -10.518 -17.954 1.00 89.00 91 ALA A O 1
ATOM 685 N N . GLY A 1 92 ? 8.858 -10.545 -15.728 1.00 88.75 92 GLY A N 1
ATOM 686 C CA . GLY A 1 92 ? 10.184 -11.032 -15.342 1.00 88.75 92 GLY A CA 1
ATOM 687 C C . GLY A 1 92 ? 11.236 -9.933 -15.167 1.00 88.75 92 GLY A C 1
ATOM 688 O O . GLY A 1 92 ? 12.428 -10.220 -15.261 1.00 88.75 92 GLY A O 1
ATOM 689 N N . LEU A 1 93 ? 10.821 -8.678 -14.970 1.00 89.06 93 LEU A N 1
ATOM 690 C CA . LEU A 1 93 ? 11.720 -7.555 -14.696 1.00 89.06 93 LEU A CA 1
ATOM 691 C C . LEU A 1 93 ? 11.795 -7.289 -13.189 1.00 89.06 93 LEU A C 1
ATOM 693 O O . LEU A 1 93 ? 10.776 -7.279 -12.505 1.00 89.06 93 LEU A O 1
ATOM 697 N N . THR A 1 94 ? 12.992 -7.011 -12.674 1.00 86.81 94 THR A N 1
ATOM 698 C CA . THR A 1 94 ? 13.161 -6.546 -11.291 1.00 86.81 94 THR A CA 1
ATOM 699 C C . THR A 1 94 ? 12.762 -5.076 -11.207 1.00 86.81 94 THR A C 1
ATOM 701 O O . THR A 1 94 ? 13.435 -4.228 -11.796 1.00 86.81 94 THR A O 1
ATOM 704 N N . THR A 1 95 ? 11.679 -4.764 -10.491 1.00 85.19 95 THR A N 1
ATOM 705 C CA . THR A 1 95 ? 11.197 -3.383 -10.347 1.00 85.19 95 THR A CA 1
ATOM 706 C C . THR A 1 95 ? 11.545 -2.796 -8.986 1.00 85.19 95 THR A C 1
ATOM 708 O O . THR A 1 95 ? 11.562 -3.489 -7.973 1.00 85.19 95 THR A O 1
ATOM 711 N N . LEU A 1 96 ? 11.846 -1.496 -8.965 1.00 83.06 96 LEU A N 1
ATOM 712 C CA . LEU A 1 96 ? 12.020 -0.724 -7.739 1.00 83.06 96 LEU A CA 1
ATOM 713 C C . LEU A 1 96 ? 11.120 0.507 -7.814 1.00 83.06 96 LEU A C 1
ATOM 715 O O . LEU A 1 96 ? 11.358 1.417 -8.609 1.00 83.06 96 LEU A O 1
ATOM 719 N N . VAL A 1 97 ? 10.092 0.546 -6.970 1.00 80.94 97 VAL A N 1
ATOM 720 C CA . VAL A 1 97 ? 9.197 1.702 -6.867 1.00 80.94 97 VAL A CA 1
ATOM 721 C C . VAL A 1 97 ? 9.848 2.748 -5.967 1.00 80.94 97 VAL A C 1
ATOM 723 O O . VAL A 1 97 ? 9.855 2.629 -4.742 1.00 80.94 97 VAL A O 1
ATOM 726 N N . VAL A 1 98 ? 10.420 3.785 -6.578 1.00 71.62 98 VAL A N 1
ATOM 727 C CA . VAL A 1 98 ? 11.052 4.885 -5.843 1.00 71.62 98 VAL A CA 1
ATOM 728 C C . VAL A 1 98 ? 9.987 5.892 -5.414 1.00 71.62 98 VAL A C 1
ATOM 730 O O . VAL A 1 98 ? 9.384 6.586 -6.231 1.00 71.62 98 VAL A O 1
ATOM 733 N N . GLY A 1 99 ? 9.758 5.984 -4.107 1.00 64.94 99 GLY A N 1
ATOM 734 C CA . GLY A 1 99 ? 8.889 6.988 -3.508 1.00 64.94 99 GLY A CA 1
ATOM 735 C C . GLY A 1 99 ? 8.739 6.762 -2.009 1.00 64.94 99 GLY A C 1
ATOM 736 O O . GLY A 1 99 ? 8.508 5.639 -1.574 1.00 64.94 99 GLY A O 1
ATOM 737 N N . TYR A 1 100 ? 8.823 7.839 -1.223 1.00 55.53 100 TYR A N 1
ATOM 738 C CA . TYR A 1 100 ? 8.673 7.852 0.244 1.00 55.53 100 TYR A CA 1
ATOM 739 C C . TYR A 1 100 ? 7.468 7.044 0.777 1.00 55.53 100 TYR A C 1
ATOM 741 O O . TYR A 1 100 ? 7.491 6.587 1.914 1.00 55.53 100 TYR A O 1
ATOM 749 N N . SER A 1 101 ? 6.433 6.827 -0.043 1.00 61.41 101 SER A N 1
ATOM 750 C CA . SER A 1 101 ? 5.254 6.024 0.302 1.00 61.41 101 SER A CA 1
ATOM 751 C C . SER A 1 101 ? 5.573 4.545 0.557 1.00 61.41 101 SER A C 1
ATOM 753 O O . SER A 1 101 ? 5.031 3.990 1.501 1.00 61.41 101 SER A O 1
ATOM 755 N N . ALA A 1 102 ? 6.515 3.934 -0.173 1.00 63.84 102 ALA A N 1
ATOM 756 C CA . ALA A 1 102 ? 6.879 2.532 0.055 1.00 63.84 102 ALA A CA 1
ATOM 757 C C . ALA A 1 102 ? 7.543 2.311 1.425 1.00 63.84 102 ALA A C 1
ATOM 759 O O . ALA A 1 102 ? 7.462 1.222 1.984 1.00 63.84 102 ALA A O 1
ATOM 760 N N . LEU A 1 103 ? 8.194 3.342 1.981 1.00 70.00 103 LEU A N 1
ATOM 761 C CA . LEU A 1 103 ? 8.743 3.292 3.336 1.00 70.00 103 LEU A CA 1
ATOM 762 C C . LEU A 1 103 ? 7.625 3.365 4.383 1.00 70.00 103 LEU A C 1
ATOM 764 O O . LEU A 1 103 ? 7.641 2.592 5.332 1.00 70.00 103 LEU A O 1
ATOM 768 N N . LEU A 1 104 ? 6.652 4.261 4.192 1.00 76.25 104 LEU A N 1
ATOM 769 C CA . LEU A 1 104 ? 5.506 4.424 5.097 1.00 76.25 104 LEU A CA 1
ATOM 770 C C . LEU A 1 104 ? 4.525 3.246 5.047 1.00 76.25 104 LEU A C 1
ATOM 772 O O . LEU A 1 104 ? 3.787 3.021 5.998 1.00 76.25 104 LEU A O 1
ATOM 776 N N . GLU A 1 105 ? 4.507 2.495 3.949 1.00 76.25 105 GLU A N 1
ATOM 777 C CA . GLU A 1 105 ? 3.680 1.295 3.796 1.00 76.25 105 GLU A CA 1
ATOM 778 C C . GLU A 1 105 ? 4.271 0.060 4.487 1.00 76.25 105 GLU A C 1
ATOM 780 O O . GLU A 1 105 ? 3.579 -0.946 4.638 1.00 76.25 105 GLU A O 1
ATOM 785 N N . ARG A 1 106 ? 5.524 0.130 4.953 1.00 84.50 106 ARG A N 1
ATOM 786 C CA . ARG A 1 106 ? 6.141 -0.975 5.686 1.00 84.50 106 ARG A CA 1
ATOM 787 C C . ARG A 1 106 ? 5.440 -1.204 7.025 1.00 84.50 106 ARG A C 1
ATOM 789 O O . ARG A 1 106 ? 5.186 -0.228 7.739 1.00 84.50 106 ARG A O 1
ATOM 796 N N . PRO A 1 107 ? 5.177 -2.466 7.406 1.00 85.12 107 PRO A N 1
ATOM 797 C CA . PRO A 1 107 ? 4.471 -2.770 8.646 1.00 85.12 107 PRO A CA 1
ATOM 798 C C . PRO A 1 107 ? 5.182 -2.185 9.875 1.00 85.12 107 PRO A C 1
ATOM 800 O O . PRO A 1 107 ? 4.519 -1.639 10.749 1.00 85.12 107 PRO A O 1
ATOM 803 N N . GLU A 1 108 ? 6.518 -2.182 9.904 1.00 88.38 108 GLU A N 1
ATOM 804 C CA . GLU A 1 108 ? 7.306 -1.638 11.016 1.00 88.38 108 GLU A CA 1
ATOM 805 C C . GLU A 1 108 ? 7.139 -0.120 11.161 1.00 88.38 108 GLU A C 1
ATOM 807 O O . GLU A 1 108 ? 7.096 0.409 12.270 1.00 88.38 108 GLU A O 1
ATOM 812 N N . VAL A 1 109 ? 7.033 0.594 10.037 1.00 90.19 109 VAL A N 1
ATOM 813 C CA . VAL A 1 109 ? 6.856 2.051 10.031 1.00 90.19 109 VAL A CA 1
ATOM 814 C C . VAL A 1 109 ? 5.423 2.413 10.403 1.00 90.19 109 VAL A C 1
ATOM 816 O O . VAL A 1 109 ? 5.212 3.339 11.184 1.00 90.19 109 VAL A O 1
ATOM 819 N N . GLN A 1 110 ? 4.440 1.661 9.909 1.00 90.00 110 GLN A N 1
ATOM 820 C CA . GLN A 1 110 ? 3.043 1.847 10.296 1.00 90.00 110 GLN A CA 1
ATOM 821 C C . GLN A 1 110 ? 2.823 1.612 11.794 1.00 90.00 110 GLN A C 1
ATOM 823 O O . GLN A 1 110 ? 2.061 2.351 12.410 1.00 90.00 110 GLN A O 1
ATOM 828 N N . ASP A 1 111 ? 3.506 0.637 12.393 1.00 91.19 111 ASP A N 1
ATOM 829 C CA . ASP A 1 111 ? 3.398 0.368 13.829 1.00 91.19 111 ASP A CA 1
ATOM 830 C C . ASP A 1 111 ? 4.020 1.499 14.664 1.00 91.19 111 ASP A C 1
ATOM 832 O O . ASP A 1 111 ? 3.459 1.901 15.681 1.00 91.19 111 ASP A O 1
ATOM 836 N N . LEU A 1 112 ? 5.125 2.100 14.208 1.00 92.31 112 LEU A N 1
ATOM 837 C CA . LEU A 1 112 ? 5.675 3.303 14.845 1.00 92.31 112 LEU A CA 1
ATOM 838 C C . LEU A 1 112 ? 4.730 4.504 14.732 1.00 92.31 112 LEU A C 1
ATOM 840 O O . LEU A 1 112 ? 4.550 5.232 15.705 1.00 92.31 112 LEU A O 1
ATOM 844 N N . ILE A 1 113 ? 4.110 4.712 13.568 1.00 91.50 113 ILE A N 1
ATOM 845 C CA . ILE A 1 113 ? 3.131 5.791 13.377 1.00 91.50 113 ILE A CA 1
ATOM 846 C C . ILE A 1 113 ? 1.918 5.573 14.284 1.00 91.50 113 ILE A C 1
ATOM 848 O O . ILE A 1 113 ? 1.493 6.510 14.952 1.00 91.50 113 ILE A O 1
ATOM 852 N N . ALA A 1 114 ? 1.407 4.343 14.363 1.00 91.19 114 ALA A N 1
ATOM 853 C CA . ALA A 1 114 ? 0.296 4.000 15.241 1.00 91.19 114 ALA A CA 1
ATOM 854 C C . ALA A 1 114 ? 0.638 4.247 16.719 1.00 91.19 114 ALA A C 1
ATOM 856 O O . ALA A 1 114 ? -0.196 4.762 17.459 1.00 91.19 114 ALA A O 1
ATOM 857 N N . LEU A 1 115 ? 1.876 3.958 17.143 1.00 92.31 115 LEU A N 1
ATOM 858 C CA . LEU A 1 115 ? 2.359 4.270 18.492 1.00 92.31 115 LEU A CA 1
ATOM 859 C C . LEU A 1 115 ? 2.360 5.774 18.762 1.00 92.31 115 LEU A C 1
ATOM 861 O O . LEU A 1 115 ? 1.887 6.210 19.809 1.00 92.31 115 LEU A O 1
ATOM 865 N N . LEU A 1 116 ? 2.876 6.567 17.822 1.00 94.44 116 LEU A N 1
ATOM 866 C CA . LEU A 1 116 ? 2.894 8.023 17.947 1.00 94.44 116 LEU A CA 1
ATOM 867 C C . LEU A 1 116 ? 1.478 8.605 17.974 1.00 94.44 116 LEU A C 1
ATOM 869 O O . LEU A 1 116 ? 1.217 9.500 18.771 1.00 94.44 116 LEU A O 1
ATOM 873 N N . HIS A 1 117 ? 0.567 8.084 17.150 1.00 92.88 117 HIS A N 1
ATOM 874 C CA . HIS A 1 117 ? -0.839 8.484 17.160 1.00 92.88 117 HIS A CA 1
ATOM 875 C C . HIS A 1 117 ? -1.508 8.149 18.490 1.00 92.88 117 HIS A C 1
ATOM 877 O O . HIS A 1 117 ? -2.060 9.047 19.107 1.00 92.88 117 HIS A O 1
ATOM 883 N N . ALA A 1 118 ? -1.382 6.915 18.983 1.00 90.88 118 ALA A N 1
ATOM 884 C CA . ALA A 1 118 ? -1.972 6.517 20.261 1.00 90.88 118 ALA A CA 1
ATOM 885 C C . ALA A 1 118 ? -1.403 7.310 21.456 1.00 90.88 118 ALA A C 1
ATOM 887 O O . ALA A 1 118 ? -2.103 7.533 22.440 1.00 90.88 118 ALA A O 1
ATOM 888 N N . ALA A 1 119 ? -0.137 7.742 21.381 1.00 91.69 119 ALA A N 1
ATOM 889 C CA . ALA A 1 119 ? 0.488 8.579 22.405 1.00 91.69 119 ALA A CA 1
ATOM 890 C C . ALA A 1 119 ? 0.067 10.057 22.323 1.00 91.69 119 ALA A C 1
ATOM 892 O O . ALA A 1 119 ? 0.011 10.731 23.350 1.00 91.69 119 ALA A O 1
ATOM 893 N N . ALA A 1 120 ? -0.187 10.573 21.117 1.00 92.56 120 ALA A N 1
ATOM 894 C CA . ALA A 1 120 ? -0.568 11.967 20.896 1.00 92.56 120 ALA A CA 1
ATOM 895 C C . ALA A 1 120 ? -2.081 12.203 21.035 1.00 92.56 120 ALA A C 1
ATOM 897 O O . ALA A 1 120 ? -2.492 13.256 21.516 1.00 92.56 120 ALA A O 1
ATOM 898 N N . ASP A 1 121 ? -2.892 11.236 20.614 1.00 91.00 121 ASP A N 1
ATOM 899 C CA . ASP A 1 121 ? -4.349 11.264 20.643 1.00 91.00 121 ASP A CA 1
ATOM 900 C C . ASP A 1 121 ? -4.878 9.951 21.231 1.00 91.00 121 ASP A C 1
ATOM 902 O O . ASP A 1 121 ? -4.933 8.908 20.576 1.00 91.00 121 ASP A O 1
ATOM 906 N N . HIS A 1 122 ? -5.306 10.016 22.490 1.00 85.56 122 HIS A N 1
ATOM 907 C CA . HIS A 1 122 ? -5.862 8.867 23.200 1.00 85.56 122 HIS A CA 1
ATOM 908 C C . HIS A 1 122 ? -7.255 8.453 22.690 1.00 85.56 122 HIS A C 1
ATOM 910 O O . HIS A 1 122 ? -7.793 7.443 23.142 1.00 85.56 122 HIS A O 1
ATOM 916 N N . THR A 1 123 ? -7.873 9.227 21.790 1.00 86.25 123 THR A N 1
ATOM 917 C CA . THR A 1 123 ? -9.168 8.891 21.177 1.00 86.25 123 THR A CA 1
ATOM 918 C C . THR A 1 123 ? -9.021 8.054 19.905 1.00 86.25 123 THR A C 1
ATOM 920 O O . THR A 1 123 ? -10.001 7.451 19.453 1.00 86.25 123 THR A O 1
ATOM 923 N N . ASP A 1 124 ? -7.802 7.928 19.362 1.00 86.94 124 ASP A N 1
ATOM 924 C CA . ASP A 1 124 ? -7.508 7.095 18.193 1.00 86.94 124 ASP A CA 1
ATOM 925 C C . ASP A 1 124 ? -7.442 5.601 18.561 1.00 86.94 124 ASP A C 1
ATOM 927 O O . ASP A 1 124 ? -6.394 4.944 18.594 1.00 86.94 124 ASP A O 1
ATOM 931 N N . SER A 1 125 ? -8.623 5.046 18.826 1.00 87.62 125 SER A N 1
ATOM 932 C CA . SER A 1 125 ? -8.821 3.622 19.098 1.00 87.62 125 SER A CA 1
ATOM 933 C C . SER A 1 125 ? -8.370 2.728 17.939 1.00 87.62 125 SER A C 1
ATOM 935 O O . SER A 1 125 ? -7.952 1.598 18.180 1.00 87.62 125 SER A O 1
ATOM 937 N N . ALA A 1 126 ? -8.385 3.210 16.692 1.00 88.62 126 ALA A N 1
ATOM 938 C CA . ALA A 1 126 ? -7.951 2.430 15.536 1.00 88.62 126 ALA A CA 1
ATOM 939 C C . ALA A 1 126 ? -6.433 2.199 15.553 1.00 88.62 126 ALA A C 1
ATOM 941 O O . ALA A 1 126 ? -5.980 1.064 15.364 1.00 88.62 126 ALA A O 1
ATOM 942 N N . SER A 1 127 ? -5.651 3.245 15.838 1.00 90.25 127 SER A N 1
ATOM 943 C CA . SER A 1 127 ? -4.198 3.129 16.006 1.00 90.25 127 SER A CA 1
ATOM 944 C C . SER A 1 127 ? -3.833 2.237 17.194 1.00 90.25 127 SER A C 1
ATOM 946 O O . SER A 1 127 ? -2.963 1.374 17.065 1.00 90.25 127 SER A O 1
ATOM 948 N N . LEU A 1 128 ? -4.543 2.359 18.322 1.00 91.06 128 LEU A N 1
ATOM 949 C CA . LEU A 1 128 ? -4.334 1.487 19.482 1.00 91.06 128 LEU A CA 1
ATOM 950 C C . LEU A 1 128 ? -4.661 0.017 19.171 1.00 91.06 128 LEU A C 1
ATOM 952 O O . LEU A 1 128 ? -3.863 -0.871 19.469 1.00 91.06 128 LEU A O 1
ATOM 956 N N . MET A 1 129 ? -5.803 -0.254 18.534 1.00 90.88 129 MET A N 1
ATOM 957 C CA . MET A 1 129 ? -6.210 -1.616 18.172 1.00 90.88 129 MET A CA 1
ATOM 958 C C . MET A 1 129 ? -5.228 -2.267 17.201 1.00 90.88 129 MET A C 1
ATOM 960 O O . MET A 1 129 ? -4.927 -3.453 17.341 1.00 90.88 129 MET A O 1
ATOM 964 N N . ARG A 1 130 ? -4.678 -1.496 16.256 1.00 90.62 130 ARG A N 1
ATOM 965 C CA . ARG A 1 130 ? -3.606 -1.973 15.381 1.00 90.62 130 ARG A CA 1
ATOM 966 C C . ARG A 1 130 ? -2.381 -2.407 16.187 1.00 90.62 130 ARG A C 1
ATOM 968 O O . ARG A 1 130 ? -1.906 -3.518 15.978 1.00 90.62 130 ARG A O 1
ATOM 975 N N . LEU A 1 131 ? -1.891 -1.561 17.099 1.00 91.50 131 LEU A N 1
ATOM 976 C CA . LEU A 1 131 ? -0.720 -1.874 17.929 1.00 91.50 131 LEU A CA 1
ATOM 977 C C . LEU A 1 131 ? -0.927 -3.149 18.738 1.00 91.50 131 LEU A C 1
ATOM 979 O O . LEU A 1 131 ? -0.046 -3.999 18.777 1.00 91.50 131 LEU A O 1
ATOM 983 N N . LEU A 1 132 ? -2.093 -3.289 19.367 1.00 91.69 132 LEU A N 1
ATOM 984 C CA . LEU A 1 132 ? -2.428 -4.451 20.187 1.00 91.69 132 LEU A CA 1
ATOM 985 C C . LEU A 1 132 ? -2.536 -5.743 19.364 1.00 91.69 132 LEU A C 1
ATOM 987 O O . LEU A 1 132 ? -2.262 -6.820 19.889 1.00 91.69 132 LEU A O 1
ATOM 991 N N . ALA A 1 133 ? -2.881 -5.640 18.079 1.00 90.31 133 ALA A N 1
ATOM 992 C CA . ALA A 1 133 ? -2.899 -6.762 17.144 1.00 90.31 133 ALA A CA 1
ATOM 993 C C . ALA A 1 133 ? -1.503 -7.150 16.609 1.00 90.31 133 ALA A C 1
ATOM 995 O O . ALA A 1 133 ? -1.363 -8.198 15.974 1.00 90.31 133 ALA A O 1
ATOM 996 N N . THR A 1 134 ? -0.458 -6.350 16.857 1.00 90.00 134 THR A N 1
ATOM 997 C CA . THR A 1 134 ? 0.919 -6.685 16.467 1.00 90.00 134 THR A CA 1
ATOM 998 C C . THR A 1 134 ? 1.422 -7.903 17.271 1.00 90.00 134 THR A C 1
ATOM 1000 O O . THR A 1 134 ? 1.173 -7.990 18.479 1.00 90.00 134 THR A O 1
ATOM 1003 N N . PRO A 1 135 ? 2.222 -8.820 16.674 1.00 84.94 135 PRO A N 1
ATOM 1004 C CA . PRO A 1 135 ? 2.739 -10.018 17.355 1.00 84.94 135 PRO A CA 1
ATOM 1005 C C . PRO A 1 135 ? 3.472 -9.763 18.679 1.00 84.94 135 PRO A C 1
ATOM 1007 O O . PRO A 1 135 ? 3.570 -10.660 19.512 1.00 84.94 135 PRO A O 1
ATOM 1010 N N . ARG A 1 136 ? 3.966 -8.538 18.895 1.00 87.06 136 ARG A N 1
ATOM 1011 C CA . ARG A 1 136 ? 4.654 -8.114 20.120 1.00 87.06 136 ARG A CA 1
ATOM 1012 C C . ARG A 1 136 ? 3.805 -8.281 21.385 1.00 87.06 136 ARG A C 1
ATOM 1014 O O . ARG A 1 136 ? 4.374 -8.551 22.437 1.00 87.06 136 ARG A O 1
ATOM 1021 N N . PHE A 1 137 ? 2.486 -8.111 21.293 1.00 86.81 137 PHE A N 1
ATOM 1022 C CA . PHE A 1 137 ? 1.587 -8.191 22.451 1.00 86.81 137 PHE A CA 1
ATOM 1023 C C . PHE A 1 137 ? 0.877 -9.542 22.574 1.00 86.81 137 PHE A C 1
ATOM 1025 O O . PHE A 1 137 ? 0.289 -9.824 23.614 1.00 86.81 137 PHE A O 1
ATOM 1032 N N . GLY A 1 138 ? 0.942 -10.386 21.539 1.00 83.50 138 GLY A N 1
ATOM 1033 C CA . GLY A 1 138 ? 0.395 -11.744 21.575 1.00 83.50 138 GLY A CA 1
ATOM 1034 C C . GLY A 1 138 ? -1.121 -11.817 21.799 1.00 83.50 138 GLY A C 1
ATOM 1035 O O . GLY A 1 138 ? -1.614 -12.839 22.273 1.00 83.50 138 GLY A O 1
ATOM 1036 N N . LEU A 1 139 ? -1.867 -10.751 21.492 1.00 88.44 139 LEU A N 1
ATOM 1037 C CA . LEU A 1 139 ? -3.315 -10.714 21.687 1.00 88.44 139 LEU A CA 1
ATOM 1038 C C . LEU A 1 139 ? -4.039 -11.333 20.488 1.00 88.44 139 LEU A C 1
ATOM 1040 O O . LEU A 1 139 ? -3.899 -10.889 19.351 1.00 88.44 139 LEU A O 1
ATOM 1044 N N . GLY A 1 140 ? -4.837 -12.367 20.757 1.00 88.38 140 GLY A N 1
ATOM 1045 C CA . GLY A 1 140 ? -5.726 -12.969 19.766 1.00 88.38 140 GLY A CA 1
ATOM 1046 C C . GLY A 1 140 ? -6.949 -12.097 19.468 1.00 88.38 140 GLY A C 1
ATOM 1047 O O . GLY A 1 140 ? -7.324 -11.227 20.257 1.00 88.38 140 GLY A O 1
ATOM 1048 N N . SER A 1 141 ? -7.621 -12.376 18.349 1.00 88.25 141 SER A N 1
ATOM 1049 C CA . SER A 1 141 ? -8.834 -11.659 17.927 1.00 88.25 141 SER A CA 1
ATOM 1050 C C . SER A 1 141 ? -9.945 -11.696 18.982 1.00 88.25 141 SER A C 1
ATOM 1052 O O . SER A 1 141 ? -10.634 -10.697 19.186 1.00 88.25 141 SER A O 1
ATOM 1054 N N . GLU A 1 142 ? -10.091 -12.811 19.699 1.00 90.06 142 GLU A N 1
ATOM 1055 C CA . GLU A 1 142 ? -11.070 -12.945 20.779 1.00 90.06 142 GLU A CA 1
ATOM 1056 C C . GLU A 1 142 ? -10.769 -11.992 21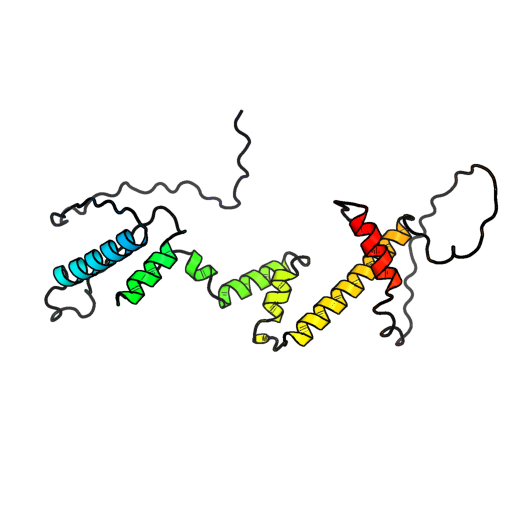.945 1.00 90.06 142 GLU A C 1
ATOM 1058 O O . GLU A 1 142 ? -11.660 -11.276 22.402 1.00 90.06 142 GLU A O 1
ATOM 1063 N N . SER A 1 143 ? -9.510 -11.918 22.385 1.00 90.62 143 SER A N 1
ATOM 1064 C CA . SER A 1 143 ? -9.088 -11.013 23.461 1.00 90.62 143 SER A CA 1
ATOM 1065 C C . SER A 1 143 ? -9.283 -9.548 23.079 1.00 90.62 143 SER A C 1
ATOM 1067 O O . SER A 1 143 ? -9.780 -8.767 23.885 1.00 90.62 143 SER A O 1
ATOM 1069 N N . LEU A 1 144 ? -8.954 -9.187 21.836 1.00 90.44 144 LEU A N 1
ATOM 1070 C CA . LEU A 1 144 ? -9.179 -7.840 21.305 1.00 90.44 144 LEU A CA 1
ATOM 1071 C C . LEU A 1 144 ? -10.670 -7.491 21.248 1.00 90.44 144 LEU A C 1
ATOM 1073 O O . LEU A 1 144 ? -11.057 -6.378 21.590 1.00 90.44 144 LEU A O 1
ATOM 1077 N N . THR A 1 145 ? -11.517 -8.451 20.874 1.00 90.44 145 THR A N 1
ATOM 1078 C CA . THR A 1 145 ? -12.974 -8.258 20.836 1.00 90.44 145 THR A CA 1
ATOM 1079 C C . THR A 1 145 ? -13.541 -8.052 22.240 1.00 90.44 145 THR A C 1
ATOM 1081 O O . THR A 1 145 ? -14.363 -7.163 22.448 1.00 90.44 145 THR A O 1
ATOM 1084 N N . ARG A 1 146 ? -13.079 -8.833 23.226 1.00 91.94 146 ARG A N 1
ATOM 1085 C CA . ARG A 1 146 ? -13.477 -8.662 24.631 1.00 91.94 146 ARG A CA 1
ATOM 1086 C C . ARG A 1 146 ? -13.027 -7.311 25.183 1.00 91.94 146 ARG A C 1
ATOM 1088 O O . ARG A 1 146 ? -13.824 -6.640 25.827 1.00 91.94 146 ARG A O 1
ATOM 1095 N N . LEU A 1 147 ? -11.795 -6.892 24.886 1.00 89.81 147 LEU A N 1
ATOM 1096 C CA . LEU A 1 147 ? -11.278 -5.581 25.280 1.00 89.81 147 LEU A CA 1
ATOM 1097 C C . LEU A 1 147 ? -12.122 -4.442 24.692 1.00 89.81 147 LEU A C 1
ATOM 1099 O O . LEU A 1 147 ? -12.503 -3.529 25.419 1.00 89.81 147 LEU A O 1
ATOM 1103 N N . ALA A 1 148 ? -12.457 -4.523 23.402 1.00 88.00 148 ALA A N 1
ATOM 1104 C CA . ALA A 1 148 ? -13.329 -3.550 22.751 1.00 88.00 148 ALA A CA 1
ATOM 1105 C C . ALA A 1 148 ? -14.726 -3.508 23.396 1.00 88.00 148 ALA A C 1
ATOM 1107 O O . ALA A 1 148 ? -15.257 -2.427 23.633 1.00 88.00 148 ALA A O 1
ATOM 1108 N N . GLY A 1 149 ? -15.293 -4.670 23.743 1.00 88.50 149 GLY A N 1
ATOM 1109 C CA . GLY A 1 149 ? -16.563 -4.753 24.468 1.00 88.50 149 GLY A CA 1
ATOM 1110 C C . GLY A 1 149 ? -16.505 -4.094 25.849 1.00 88.50 149 GLY A C 1
ATOM 1111 O O . GLY A 1 149 ? -17.364 -3.284 26.173 1.00 88.50 149 GLY A O 1
ATOM 1112 N N . MET A 1 150 ? -15.460 -4.372 26.634 1.00 89.56 150 MET A N 1
ATOM 1113 C CA . MET A 1 150 ? -15.266 -3.747 27.949 1.00 89.56 150 MET A CA 1
ATOM 1114 C C . MET A 1 150 ? -15.114 -2.223 27.856 1.00 89.56 150 MET A C 1
ATOM 1116 O O . MET A 1 150 ? -15.630 -1.501 28.706 1.00 89.56 150 MET A O 1
ATOM 1120 N N . ALA A 1 151 ? -14.418 -1.726 26.830 1.00 88.38 151 ALA A N 1
ATOM 1121 C CA . ALA A 1 151 ? -14.263 -0.293 26.605 1.00 88.38 151 ALA A CA 1
ATOM 1122 C C . ALA A 1 151 ? -15.599 0.386 26.252 1.00 88.38 151 ALA A C 1
ATOM 1124 O O . ALA A 1 151 ? -15.907 1.436 26.809 1.00 88.38 151 ALA A O 1
ATOM 1125 N N . GLU A 1 152 ? -16.413 -0.228 25.387 1.00 87.25 152 GLU A N 1
ATOM 1126 C CA . GLU A 1 152 ? -17.751 0.273 25.029 1.00 87.25 152 GLU A CA 1
ATOM 1127 C C . GLU A 1 152 ? -18.699 0.286 26.240 1.00 87.25 152 GLU A C 1
ATOM 1129 O O . GLU A 1 152 ? -19.513 1.199 26.404 1.00 87.25 152 GLU A O 1
ATOM 1134 N N . ASP A 1 153 ? -18.586 -0.719 27.107 1.00 87.31 153 ASP A N 1
ATOM 1135 C CA . ASP A 1 153 ? -19.373 -0.826 28.332 1.00 87.31 153 ASP A CA 1
ATOM 1136 C C . ASP A 1 153 ? -19.049 0.316 29.299 1.00 87.31 153 ASP A C 1
ATOM 1138 O O . ASP A 1 153 ? -19.958 0.986 29.797 1.00 87.31 153 ASP A O 1
ATOM 1142 N N . LEU A 1 154 ? -17.758 0.589 29.505 1.00 87.69 154 LEU A N 1
ATOM 1143 C CA . LEU A 1 154 ? -17.286 1.711 30.316 1.00 87.69 154 LEU A CA 1
ATOM 1144 C C . LEU A 1 154 ? -17.685 3.063 29.712 1.00 87.69 154 LEU A C 1
ATOM 1146 O O . LEU A 1 154 ? -18.192 3.923 30.431 1.00 87.69 154 LEU A O 1
ATOM 1150 N N . ASP A 1 155 ? -17.519 3.250 28.401 1.00 86.38 155 ASP A N 1
ATOM 1151 C CA . ASP A 1 155 ? -17.916 4.485 27.713 1.00 86.38 155 ASP A CA 1
ATOM 1152 C C . ASP A 1 155 ? -19.430 4.727 27.822 1.00 86.38 155 ASP A C 1
ATOM 1154 O O . ASP A 1 155 ? -19.873 5.832 28.142 1.00 86.38 155 ASP A O 1
ATOM 1158 N N . SER A 1 156 ? -20.242 3.677 27.666 1.00 83.62 156 SER A N 1
ATOM 1159 C CA . SER A 1 156 ? -21.694 3.752 27.860 1.00 83.62 156 SER A CA 1
ATOM 1160 C C . SER A 1 156 ? -22.056 4.202 29.277 1.00 83.62 156 SER A C 1
ATOM 1162 O O . SER A 1 156 ? -22.930 5.052 29.451 1.00 83.62 156 SER A O 1
ATOM 1164 N N . GLN A 1 157 ? -21.377 3.676 30.297 1.00 85.19 157 GLN A N 1
ATOM 1165 C CA . GLN A 1 157 ? -21.606 4.073 31.688 1.00 85.19 157 GLN A CA 1
ATOM 1166 C C . GLN A 1 157 ? -21.191 5.524 31.952 1.00 85.19 157 GLN A C 1
ATOM 1168 O O . GLN A 1 157 ? -21.950 6.266 32.577 1.00 85.19 157 GLN A O 1
ATOM 1173 N N . CYS A 1 158 ? -20.029 5.952 31.451 1.00 84.88 158 CYS A N 1
ATOM 1174 C CA . CYS A 1 158 ? -19.570 7.337 31.561 1.00 84.88 158 CYS A CA 1
ATOM 1175 C C . CYS A 1 158 ? -20.560 8.309 30.906 1.00 84.88 158 CYS A C 1
ATOM 1177 O O . CYS A 1 158 ? -20.958 9.296 31.524 1.00 84.88 158 CYS A O 1
ATOM 1179 N N . ARG A 1 159 ? -21.036 7.998 29.693 1.00 84.50 159 ARG A N 1
ATOM 1180 C CA . ARG A 1 159 ? -22.048 8.811 29.000 1.00 84.50 159 ARG A CA 1
ATOM 1181 C C . ARG A 1 159 ? -23.369 8.853 29.751 1.00 84.50 159 ARG A C 1
ATOM 1183 O O . ARG A 1 159 ? -23.979 9.911 29.840 1.00 84.50 159 ARG A O 1
ATOM 1190 N N . TYR A 1 160 ? -23.813 7.724 30.296 1.00 82.25 160 TYR A N 1
ATOM 1191 C CA . TYR A 1 160 ? -25.023 7.683 31.109 1.00 82.25 160 TYR A CA 1
ATOM 1192 C C . TYR A 1 160 ? -24.904 8.573 32.349 1.00 82.25 160 TYR A C 1
ATOM 1194 O O . TYR A 1 160 ? -25.805 9.367 32.605 1.00 82.25 160 TYR A O 1
ATOM 1202 N N . ARG A 1 161 ? -23.780 8.509 33.075 1.00 85.75 161 ARG A N 1
ATOM 1203 C CA . ARG A 1 161 ? -23.532 9.393 34.225 1.00 85.75 161 ARG A CA 1
ATOM 1204 C C . ARG A 1 161 ? -23.569 10.865 33.826 1.00 85.75 161 ARG A C 1
ATOM 1206 O O . ARG A 1 161 ? -24.298 11.624 34.449 1.00 85.75 161 ARG A O 1
ATOM 1213 N N . ALA A 1 162 ? -22.901 11.240 32.736 1.00 84.50 162 ALA A N 1
ATOM 1214 C CA . ALA A 1 162 ? -22.942 12.611 32.225 1.00 84.50 162 ALA A CA 1
ATOM 1215 C C . ALA A 1 162 ? -24.370 13.065 31.841 1.00 84.50 162 ALA A C 1
ATOM 1217 O O . ALA A 1 162 ? -24.755 14.215 32.060 1.00 84.50 162 ALA A O 1
ATOM 1218 N N . LEU A 1 163 ? -25.196 12.167 31.292 1.00 82.56 163 LEU A N 1
ATOM 1219 C CA . LEU A 1 163 ? -26.602 12.450 30.972 1.00 82.56 163 LEU A CA 1
ATOM 1220 C C . LEU A 1 163 ? -27.475 12.633 32.227 1.00 82.56 163 LEU A C 1
ATOM 1222 O O . LEU A 1 163 ? -28.397 13.450 32.216 1.00 82.56 163 LEU A O 1
ATOM 1226 N N . VAL A 1 164 ? -27.187 11.896 33.301 1.00 84.50 164 VAL A N 1
ATOM 1227 C CA . VAL A 1 164 ? -27.861 12.053 34.598 1.00 84.50 164 VAL A CA 1
ATOM 1228 C C . VAL A 1 164 ? -27.426 13.351 35.283 1.00 84.50 164 VAL A C 1
ATOM 1230 O O . VAL A 1 164 ? -28.274 14.117 35.729 1.00 84.50 164 VAL A O 1
ATOM 1233 N N . GLU A 1 165 ? -26.124 13.645 35.314 1.00 83.06 165 GLU A N 1
ATOM 1234 C CA . GLU A 1 165 ? -25.571 14.872 35.912 1.00 83.06 165 GLU A CA 1
ATOM 1235 C C . GLU A 1 165 ? -26.049 16.142 35.199 1.00 83.06 165 GLU A C 1
ATOM 1237 O O . GLU A 1 165 ? -26.301 17.161 35.838 1.00 83.06 165 GLU A O 1
ATOM 1242 N N . SER A 1 166 ? -26.240 16.078 33.880 1.00 82.06 166 SER A N 1
ATOM 1243 C CA . SER A 1 166 ? -26.819 17.182 33.102 1.00 82.06 166 SER A CA 1
ATOM 1244 C C . SER A 1 166 ? -28.336 17.343 33.279 1.00 82.06 166 SER A C 1
ATOM 1246 O O . SER A 1 166 ? -28.918 18.259 32.697 1.00 82.06 166 SER A O 1
ATOM 1248 N N . GLY A 1 167 ? -28.993 16.473 34.056 1.00 81.88 167 GLY A N 1
ATOM 1249 C CA . GLY A 1 167 ? -30.438 16.506 34.295 1.00 81.88 167 GLY A CA 1
ATOM 1250 C C . GLY A 1 167 ? -31.285 16.138 33.072 1.00 81.88 167 GLY A C 1
ATOM 1251 O O . GLY A 1 167 ? -32.498 16.329 33.078 1.00 81.88 167 GLY A O 1
ATOM 1252 N N . ILE A 1 168 ? -30.662 15.611 32.013 1.00 78.31 168 ILE A N 1
ATOM 1253 C CA . ILE A 1 168 ? -31.341 15.177 30.784 1.00 78.31 168 ILE A CA 1
ATOM 1254 C C . ILE A 1 168 ? -32.099 13.858 31.020 1.00 78.31 168 ILE A C 1
ATOM 1256 O O . ILE A 1 168 ? -33.082 13.570 30.329 1.00 78.31 168 ILE A O 1
ATOM 1260 N N . ILE A 1 169 ? -31.636 13.059 31.988 1.00 74.75 169 ILE A N 1
ATOM 1261 C CA . ILE A 1 169 ? -32.209 11.778 32.412 1.00 74.75 169 ILE A CA 1
ATOM 1262 C C . ILE A 1 169 ? -32.365 11.795 33.934 1.00 74.75 169 ILE A C 1
ATOM 1264 O O . ILE A 1 169 ? -31.450 12.208 34.642 1.00 74.75 169 ILE A O 1
ATOM 1268 N N . GLY A 1 170 ? -33.498 11.314 34.451 1.00 68.00 170 GLY A N 1
ATOM 1269 C CA . GLY A 1 170 ? -33.679 11.136 35.891 1.00 68.00 170 GLY A CA 1
ATOM 1270 C C . GLY A 1 170 ? -32.744 10.054 36.437 1.00 68.00 170 GLY A C 1
ATOM 1271 O O . GLY A 1 170 ? -32.756 8.924 35.949 1.00 68.00 170 GLY A O 1
ATOM 1272 N N . SER A 1 171 ? -31.951 10.387 37.461 1.00 58.09 171 SER A N 1
ATOM 1273 C CA . SER A 1 171 ? -31.276 9.404 38.321 1.00 58.09 171 SER A CA 1
ATOM 1274 C C . SER A 1 171 ? -32.330 8.404 38.787 1.00 58.09 171 SER A C 1
ATOM 1276 O O . SER A 1 171 ? -33.263 8.812 39.467 1.00 58.09 171 SER A O 1
ATOM 1278 N N . GLY A 1 172 ? -32.237 7.140 38.371 1.00 58.72 172 GLY A N 1
ATOM 1279 C CA . GLY A 1 172 ? -33.288 6.131 38.524 1.00 58.72 172 GLY A CA 1
ATOM 1280 C C . GLY A 1 172 ? -33.977 6.110 39.894 1.00 58.72 172 GLY A C 1
ATOM 1281 O O . GLY A 1 172 ? -33.546 5.407 40.800 1.00 58.72 172 GLY A O 1
ATOM 1282 N N . SER A 1 173 ? -35.083 6.847 40.008 1.00 45.91 173 SER A N 1
ATOM 1283 C CA . SER A 1 173 ? -36.092 6.736 41.063 1.00 45.91 173 SER A CA 1
ATOM 1284 C C . SER A 1 173 ? -37.418 7.392 40.660 1.00 45.91 173 SER A C 1
ATOM 1286 O O . SER A 1 173 ? -38.112 7.913 41.525 1.00 45.91 173 SER A O 1
ATOM 1288 N N . ASP A 1 174 ? -37.789 7.377 39.374 1.00 42.66 174 ASP A N 1
ATOM 1289 C CA . ASP A 1 174 ? -39.082 7.931 38.925 1.00 42.66 174 ASP A CA 1
ATOM 1290 C C . ASP A 1 174 ? -39.969 6.894 38.225 1.00 42.66 174 ASP A C 1
ATOM 1292 O O . ASP A 1 174 ? -40.677 7.131 37.252 1.00 42.66 174 ASP A O 1
ATOM 1296 N N . GLY A 1 175 ? -39.918 5.682 38.774 1.00 39.91 175 GLY A N 1
ATOM 1297 C CA . GLY A 1 175 ? -40.879 4.620 38.526 1.00 39.91 175 GLY A CA 1
ATOM 1298 C C . GLY A 1 175 ? -41.923 4.520 39.635 1.00 39.91 175 GLY A C 1
ATOM 1299 O O . GLY A 1 175 ? -42.166 3.411 40.088 1.00 39.91 175 GLY A O 1
ATOM 1300 N N . ALA A 1 176 ? -42.484 5.635 40.124 1.00 40.88 176 ALA A N 1
ATOM 1301 C CA . ALA A 1 176 ? -43.752 5.659 40.870 1.00 40.88 176 ALA A CA 1
ATOM 1302 C C . ALA A 1 176 ? -44.181 7.091 41.240 1.00 40.88 176 ALA A C 1
ATOM 1304 O O . ALA A 1 176 ? -43.906 7.543 42.353 1.00 40.88 176 ALA A O 1
ATOM 1305 N N . ARG A 1 177 ? -44.944 7.749 40.356 1.00 33.28 177 ARG A N 1
ATOM 1306 C CA . ARG A 1 177 ? -46.259 8.356 40.656 1.00 33.28 177 ARG A CA 1
ATOM 1307 C C . ARG A 1 177 ? -46.757 9.157 39.455 1.00 33.28 177 ARG A C 1
ATOM 1309 O O . ARG A 1 177 ? -46.214 10.194 39.107 1.00 33.28 177 ARG A O 1
ATOM 1316 N N . ALA A 1 178 ? -47.836 8.665 38.858 1.00 40.03 178 ALA A N 1
ATOM 1317 C CA . ALA A 1 178 ? -48.844 9.556 38.315 1.00 40.03 178 ALA A CA 1
ATOM 1318 C C . ALA A 1 178 ? -49.539 10.222 39.511 1.00 40.03 178 ALA A C 1
ATOM 1320 O O . ALA A 1 178 ? -50.076 9.487 40.339 1.00 40.03 178 ALA A O 1
ATOM 1321 N N . ASP A 1 179 ? -49.478 11.548 39.625 1.00 31.53 179 ASP A N 1
ATOM 1322 C CA . ASP A 1 179 ? -50.592 12.375 40.107 1.00 31.53 179 ASP A CA 1
ATOM 1323 C C . ASP A 1 179 ? -50.345 13.865 39.810 1.00 31.53 179 ASP A C 1
ATOM 1325 O O . ASP A 1 179 ? -49.207 14.313 39.679 1.00 31.53 179 ASP A O 1
ATOM 1329 N N . ASP A 1 180 ? -51.448 14.583 39.661 1.00 31.69 180 ASP A N 1
ATOM 1330 C CA . ASP A 1 180 ? -51.638 15.902 39.073 1.00 31.69 180 ASP A CA 1
ATOM 1331 C C . ASP A 1 180 ? -51.008 17.100 39.822 1.00 31.69 180 ASP A C 1
ATOM 1333 O O . ASP A 1 180 ? -50.974 17.155 41.048 1.00 31.69 180 ASP A O 1
ATOM 1337 N N . GLY A 1 181 ? -50.694 18.156 39.055 1.00 29.20 181 GLY A N 1
ATOM 1338 C CA . GLY A 1 181 ? -51.031 19.535 39.445 1.00 29.20 181 GLY A CA 1
ATOM 1339 C C . GLY A 1 181 ? -49.953 20.444 40.069 1.00 29.20 181 GLY A C 1
ATOM 1340 O O . GLY A 1 181 ? -49.556 20.275 41.212 1.00 29.20 181 GLY A O 1
ATOM 1341 N N . HIS A 1 182 ? -49.693 21.541 39.342 1.00 29.42 182 HIS A N 1
ATOM 1342 C CA . HIS A 1 182 ? -49.430 22.916 39.812 1.00 29.42 182 HIS A CA 1
ATOM 1343 C C . HIS A 1 182 ? -48.029 23.387 40.287 1.00 29.42 182 HIS A C 1
ATOM 1345 O O . HIS A 1 182 ? -47.550 23.052 41.361 1.00 29.42 182 HIS A O 1
ATOM 1351 N N . ASP A 1 183 ? -47.551 24.368 39.505 1.00 29.14 183 ASP A N 1
ATOM 1352 C CA . ASP A 1 183 ? -47.012 25.692 39.879 1.00 29.14 183 ASP A CA 1
ATOM 1353 C C . ASP A 1 183 ? -45.514 25.903 40.170 1.00 29.14 183 ASP A C 1
ATOM 1355 O O . ASP A 1 183 ? -44.797 25.047 40.678 1.00 29.14 183 ASP A O 1
ATOM 1359 N N . GLU A 1 184 ? -45.065 27.094 39.755 1.00 38.38 184 GLU A N 1
ATOM 1360 C CA . GLU A 1 184 ? -43.694 27.610 39.751 1.00 38.38 184 GLU A CA 1
ATOM 1361 C C . GLU A 1 184 ? -42.961 27.531 41.100 1.00 38.38 184 GLU A C 1
ATOM 1363 O O . GLU A 1 184 ? -43.509 27.908 42.132 1.00 38.38 184 GLU A O 1
ATOM 1368 N N . ALA A 1 185 ? -41.652 27.246 41.059 1.00 29.20 185 ALA A N 1
ATOM 1369 C CA . ALA A 1 185 ? -40.670 27.965 41.877 1.00 29.20 185 ALA A CA 1
ATOM 1370 C C . ALA A 1 185 ? -39.231 27.755 41.377 1.00 29.20 185 ALA A C 1
ATOM 1372 O O . ALA A 1 185 ? -38.714 26.645 41.278 1.00 29.20 185 ALA A O 1
ATOM 1373 N N . ILE A 1 186 ? -38.582 28.884 41.110 1.00 37.34 186 ILE A N 1
ATOM 1374 C CA . ILE A 1 186 ? -37.132 29.089 41.037 1.00 37.34 186 ILE A CA 1
ATOM 1375 C C . ILE A 1 186 ? -36.494 28.664 42.376 1.00 37.34 186 ILE A C 1
ATOM 1377 O O . ILE A 1 186 ? -37.167 28.765 43.398 1.00 37.34 186 ILE A O 1
ATOM 1381 N N . VAL A 1 187 ? -35.191 28.318 42.359 1.00 30.16 187 VAL A N 1
ATOM 1382 C CA . VAL A 1 187 ? -34.167 28.487 43.432 1.00 30.16 187 VAL A CA 1
ATOM 1383 C C . VAL A 1 187 ? -33.338 27.209 43.662 1.00 30.16 187 VAL A C 1
ATOM 1385 O O . VAL A 1 187 ? -33.735 26.297 44.373 1.00 30.16 187 VAL A O 1
ATOM 1388 N N . SER A 1 188 ? -32.142 27.171 43.066 1.00 27.50 188 SER A N 1
ATOM 1389 C CA . SER A 1 188 ? -30.848 27.351 43.757 1.00 27.50 188 SER A CA 1
ATOM 1390 C C . SER A 1 188 ? -29.755 26.402 43.294 1.00 27.50 188 SER A C 1
ATOM 1392 O O . SER A 1 188 ? -29.717 25.218 43.609 1.00 27.50 188 SER A O 1
ATOM 1394 N N . THR A 1 189 ? -28.786 27.021 42.636 1.00 36.28 189 THR A N 1
ATOM 1395 C CA . THR A 1 189 ? -27.389 26.624 42.567 1.00 36.28 189 THR A CA 1
ATOM 1396 C C . THR A 1 189 ? -26.815 26.458 43.976 1.00 36.28 189 THR A C 1
ATOM 1398 O O . THR A 1 189 ? -26.749 27.421 44.738 1.00 36.28 189 THR A O 1
ATOM 1401 N N . SER A 1 190 ? -26.307 25.273 44.292 1.00 28.77 190 SER A N 1
ATOM 1402 C CA . SER A 1 190 ? -25.297 25.099 45.336 1.00 28.77 190 SER A CA 1
ATOM 1403 C C . SER A 1 190 ? -24.307 24.044 44.870 1.00 28.77 190 SER A C 1
ATOM 1405 O O . SER A 1 190 ? -24.568 22.846 44.895 1.00 28.77 190 SER A O 1
ATOM 1407 N N . ILE A 1 191 ? -23.194 24.566 44.367 1.00 41.16 191 ILE A N 1
ATOM 1408 C CA . ILE A 1 191 ? -21.961 23.864 44.047 1.00 41.16 191 ILE A CA 1
ATOM 1409 C C . ILE A 1 191 ? -21.333 23.542 45.404 1.00 41.16 191 ILE A C 1
ATOM 1411 O O . ILE A 1 191 ? -20.906 24.468 46.093 1.00 41.16 191 ILE A O 1
ATOM 1415 N N . ASP A 1 192 ? -21.328 22.273 45.807 1.00 25.92 192 ASP A N 1
ATOM 1416 C CA . ASP A 1 192 ? -20.498 21.819 46.921 1.00 25.92 192 ASP A CA 1
ATOM 1417 C C . ASP A 1 192 ? -19.374 20.952 46.365 1.00 25.92 192 ASP A C 1
ATOM 1419 O O . ASP A 1 192 ? -19.556 19.819 45.916 1.00 25.92 192 ASP A O 1
ATOM 1423 N N . SER A 1 193 ? -18.207 21.581 46.310 1.00 33.25 193 SER A N 1
ATOM 1424 C CA . SER A 1 193 ? -16.946 20.959 45.971 1.00 33.25 193 SER A CA 1
ATOM 1425 C C . SER A 1 193 ? -16.452 20.165 47.172 1.00 33.25 193 SER A C 1
ATOM 1427 O O . SER A 1 193 ? -15.977 20.742 48.146 1.00 33.25 193 SER A O 1
ATOM 1429 N N . GLY A 1 194 ? -16.414 18.845 47.014 1.00 26.53 194 GLY A N 1
ATOM 1430 C CA . GLY A 1 194 ? -15.417 18.005 47.662 1.00 26.53 194 GLY A CA 1
ATOM 1431 C C . GLY A 1 194 ? -15.968 16.994 48.653 1.00 26.53 194 GLY A C 1
ATOM 1432 O O . GLY A 1 194 ? -16.480 17.350 49.703 1.00 26.53 194 GLY A O 1
ATOM 1433 N N . LEU A 1 195 ? -15.695 15.721 48.369 1.00 31.83 195 LEU A N 1
ATOM 1434 C CA . LEU A 1 195 ? -15.155 14.804 49.367 1.00 31.83 195 LEU A CA 1
ATOM 1435 C C . LEU A 1 195 ? -14.485 13.619 48.667 1.00 31.83 195 LEU A C 1
ATOM 1437 O O . LEU A 1 195 ? -15.118 12.726 48.113 1.00 31.83 195 LEU A O 1
ATOM 1441 N N . VAL A 1 196 ? -13.156 13.651 48.723 1.00 36.31 196 VAL A N 1
ATOM 1442 C CA . VAL A 1 196 ? -12.303 12.465 48.794 1.00 36.31 196 VAL A CA 1
ATOM 1443 C C . VAL A 1 196 ? -12.861 11.540 49.876 1.00 36.31 196 VAL A C 1
ATOM 1445 O O . VAL A 1 196 ? -12.940 11.932 51.039 1.00 36.31 196 VAL A O 1
ATOM 1448 N N . SER A 1 197 ? -13.215 10.313 49.505 1.00 28.33 197 SER A N 1
ATOM 1449 C CA . SER A 1 197 ? -13.387 9.215 50.451 1.00 28.33 197 SER A CA 1
ATOM 1450 C C . SER A 1 197 ? -12.742 7.971 49.854 1.00 28.33 197 SER A C 1
ATOM 1452 O O . SER A 1 197 ? -13.266 7.345 48.935 1.00 28.33 197 SER A O 1
ATOM 1454 N N . GLU A 1 198 ? -11.543 7.671 50.349 1.00 33.38 198 GLU A N 1
ATOM 1455 C CA . GLU A 1 198 ? -10.979 6.331 50.278 1.00 33.38 198 GLU A CA 1
ATOM 1456 C C . GLU A 1 198 ? -11.741 5.415 51.240 1.00 33.38 198 GLU A C 1
ATOM 1458 O O . GLU A 1 198 ? -11.905 5.766 52.409 1.00 33.38 198 GLU A O 1
ATOM 1463 N N . ALA A 1 199 ? -12.155 4.257 50.722 1.00 32.72 199 ALA A N 1
ATOM 1464 C CA . ALA A 1 199 ? -12.192 2.926 51.344 1.00 32.72 199 ALA A CA 1
ATOM 1465 C C . ALA A 1 199 ? -13.386 2.144 50.773 1.00 32.72 199 ALA A C 1
ATOM 1467 O O . ALA A 1 199 ? -14.532 2.451 51.072 1.00 32.72 199 ALA A O 1
ATOM 1468 N N . ASP A 1 200 ? -13.148 1.123 49.954 1.00 25.55 200 ASP A N 1
ATOM 1469 C CA . ASP A 1 200 ? -13.008 -0.243 50.466 1.00 25.55 200 ASP A CA 1
ATOM 1470 C C . ASP A 1 200 ? -12.839 -1.227 49.298 1.00 25.55 200 ASP A C 1
ATOM 1472 O O . ASP A 1 200 ? -13.369 -1.054 48.198 1.00 25.55 200 ASP A O 1
ATOM 1476 N N . GLY A 1 201 ? -12.017 -2.242 49.529 1.00 33.34 201 GLY A N 1
ATOM 1477 C CA . GLY A 1 201 ? -11.670 -3.245 48.544 1.00 33.34 201 GLY A CA 1
ATOM 1478 C C . GLY A 1 201 ? -12.805 -4.235 48.312 1.00 33.34 201 GLY A C 1
ATOM 1479 O O . GLY A 1 201 ? -13.167 -4.997 49.197 1.00 33.34 201 GLY A O 1
ATOM 1480 N N . GLY A 1 202 ? -13.230 -4.326 47.053 1.00 30.50 202 GLY A N 1
ATOM 1481 C CA . GLY A 1 202 ? -13.615 -5.596 46.449 1.00 30.50 202 GLY A CA 1
ATOM 1482 C C . GLY A 1 202 ? -15.086 -5.979 46.536 1.00 30.50 202 GLY A C 1
ATOM 1483 O O . GLY A 1 202 ? -15.425 -6.864 47.305 1.00 30.50 202 GLY A O 1
ATOM 1484 N N . SER A 1 203 ? -15.914 -5.463 45.620 1.00 33.97 203 SER A N 1
ATOM 1485 C CA . SER A 1 203 ? -17.084 -6.210 45.119 1.00 33.97 203 SER A CA 1
ATOM 1486 C C . SER A 1 203 ? -17.781 -5.608 43.887 1.00 33.97 203 SER A C 1
ATOM 1488 O O . SER A 1 203 ? -18.971 -5.821 43.753 1.00 33.97 203 SER A O 1
ATOM 1490 N N . ASP A 1 204 ? -17.118 -4.910 42.956 1.00 37.00 204 ASP A N 1
ATOM 1491 C CA . ASP A 1 204 ? -17.843 -4.266 41.830 1.00 37.00 204 ASP A CA 1
ATOM 1492 C C . ASP A 1 204 ? -17.293 -4.614 40.439 1.00 37.00 204 ASP A C 1
ATOM 1494 O O . ASP A 1 204 ? -17.346 -3.831 39.497 1.00 37.00 204 ASP A O 1
ATOM 1498 N N . ILE A 1 205 ? -16.803 -5.845 40.272 1.00 40.09 205 ILE A N 1
ATOM 1499 C CA . ILE A 1 205 ? -16.456 -6.391 38.945 1.00 40.09 205 ILE A CA 1
ATOM 1500 C C . ILE A 1 205 ? -17.709 -7.007 38.264 1.00 40.09 205 ILE A C 1
ATOM 1502 O O . ILE A 1 205 ? -17.623 -7.587 37.187 1.00 40.09 205 ILE A O 1
ATOM 1506 N N . ALA A 1 206 ? -18.893 -6.913 38.885 1.00 37.25 206 ALA A N 1
ATOM 1507 C CA . ALA A 1 206 ? -20.124 -7.578 38.437 1.00 37.25 206 ALA A CA 1
ATOM 1508 C C . ALA A 1 206 ? -21.177 -6.645 37.802 1.00 37.25 206 ALA A C 1
ATOM 1510 O O . ALA A 1 206 ? -22.219 -7.128 37.366 1.00 37.25 206 ALA A O 1
ATOM 1511 N N . THR A 1 207 ? -20.908 -5.342 37.674 1.00 46.56 207 THR A N 1
ATOM 1512 C CA . THR A 1 207 ? -21.887 -4.357 37.155 1.00 46.56 207 THR A CA 1
ATOM 1513 C C . THR A 1 207 ? -21.552 -3.891 35.730 1.00 46.56 207 THR A C 1
ATOM 1515 O O . THR A 1 207 ? -21.923 -2.800 35.309 1.00 46.56 207 THR A O 1
ATOM 1518 N N . PHE A 1 208 ? -20.818 -4.689 34.946 1.00 48.03 208 PHE A N 1
ATOM 1519 C CA . PHE A 1 208 ? -20.273 -4.212 33.666 1.00 48.03 208 PHE A CA 1
ATOM 1520 C C . PHE A 1 208 ? -21.268 -4.081 32.510 1.00 48.03 208 PHE A C 1
ATOM 1522 O O . PHE A 1 208 ? -20.911 -3.500 31.496 1.00 48.0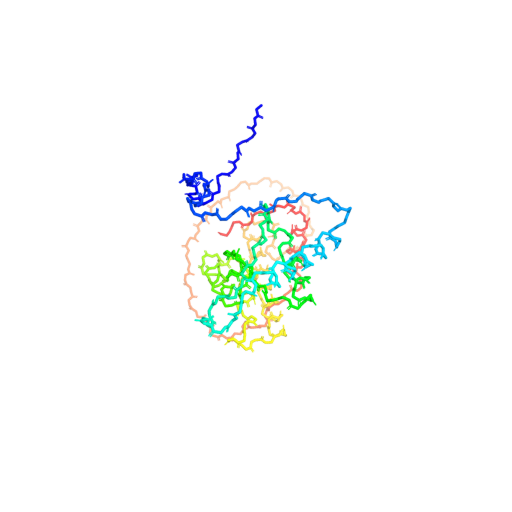3 208 PHE A O 1
ATOM 1529 N N . ALA A 1 209 ? -22.523 -4.510 32.625 1.00 55.38 209 ALA A N 1
ATOM 1530 C CA . ALA A 1 209 ? -23.468 -4.321 31.527 1.00 55.38 209 ALA A CA 1
ATOM 1531 C C . ALA A 1 209 ? -24.913 -4.329 32.015 1.00 55.38 209 ALA A C 1
ATOM 1533 O O . ALA A 1 209 ? -25.593 -5.344 31.896 1.00 55.38 209 ALA A O 1
ATOM 1534 N N . ASP A 1 210 ? -25.412 -3.200 32.522 1.00 72.06 210 ASP A N 1
ATOM 1535 C CA . ASP A 1 210 ? -26.862 -3.032 32.586 1.00 72.06 210 ASP A CA 1
ATOM 1536 C C . ASP A 1 210 ? -27.389 -2.785 31.153 1.00 72.06 210 ASP A C 1
ATOM 1538 O O . ASP A 1 210 ? -27.078 -1.750 30.543 1.00 72.06 210 ASP A O 1
ATOM 1542 N N . PRO A 1 211 ? -28.155 -3.722 30.559 1.00 73.62 211 PRO A N 1
ATOM 1543 C CA . PRO A 1 211 ? -28.716 -3.546 29.223 1.00 73.62 211 PRO A CA 1
ATOM 1544 C C . PRO A 1 211 ? -29.650 -2.330 29.134 1.00 73.62 211 PRO A C 1
ATOM 1546 O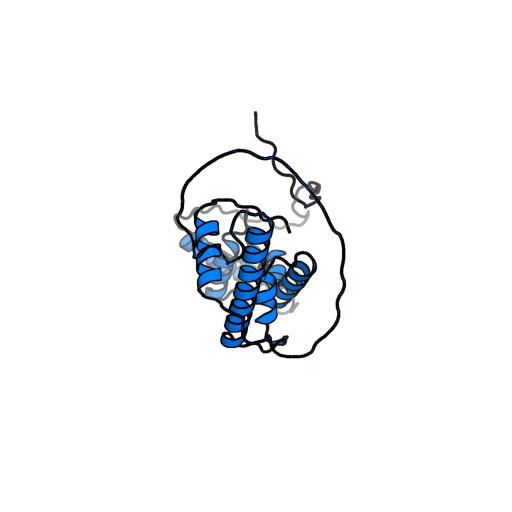 O . PRO A 1 211 ? -29.803 -1.774 28.043 1.00 73.62 211 PRO A O 1
ATOM 1549 N N . GLN A 1 212 ? -30.238 -1.883 30.250 1.00 73.44 212 GLN A N 1
ATOM 1550 C CA . GLN A 1 212 ? -31.071 -0.681 30.289 1.00 73.44 212 GLN A CA 1
ATOM 1551 C C . GLN A 1 212 ? -30.238 0.584 30.060 1.00 73.44 212 GLN A C 1
ATOM 1553 O O . GLN A 1 212 ? -30.619 1.423 29.245 1.00 73.44 212 GLN A O 1
ATOM 1558 N N . VAL A 1 213 ? -29.055 0.683 30.677 1.00 75.06 213 VAL A N 1
ATOM 1559 C CA . VAL A 1 213 ? -28.120 1.807 30.488 1.00 75.06 213 VAL A CA 1
ATOM 1560 C C . VAL A 1 213 ? -27.700 1.925 29.022 1.00 75.06 213 VAL A C 1
ATOM 1562 O O . VAL A 1 213 ? -27.781 3.005 28.434 1.00 75.06 213 VAL A O 1
ATOM 1565 N N . LYS A 1 214 ? -27.336 0.804 28.384 1.00 74.19 214 LYS A N 1
ATOM 1566 C CA . LYS A 1 214 ? -26.994 0.781 26.950 1.00 74.19 214 LYS A CA 1
ATOM 1567 C C . LYS A 1 214 ? -28.164 1.204 26.065 1.00 74.19 214 LYS A C 1
ATOM 1569 O O . LYS A 1 214 ? -27.962 1.943 25.102 1.00 74.19 214 LYS A O 1
ATOM 1574 N N . ALA A 1 215 ? -29.379 0.743 26.369 1.00 77.38 215 ALA A N 1
ATOM 1575 C CA . ALA A 1 215 ? -30.574 1.102 25.610 1.00 77.38 215 ALA A CA 1
ATOM 1576 C C . ALA A 1 215 ? -30.873 2.606 25.701 1.00 77.38 215 ALA A C 1
ATOM 1578 O O . ALA A 1 215 ? -31.141 3.235 24.679 1.00 77.38 215 ALA A O 1
ATOM 1579 N N . ILE A 1 216 ? -30.750 3.183 26.898 1.00 77.50 216 ILE A N 1
ATOM 1580 C CA . ILE A 1 216 ? -30.936 4.612 27.151 1.00 77.50 216 ILE A CA 1
ATOM 1581 C C . ILE A 1 216 ? -29.884 5.435 26.394 1.00 77.50 216 ILE A C 1
ATOM 1583 O O . ILE A 1 216 ? -30.239 6.314 25.610 1.00 77.50 216 ILE A O 1
ATOM 1587 N N . VAL A 1 217 ? -28.593 5.118 26.543 1.00 73.94 217 VAL A N 1
ATOM 1588 C CA . VAL A 1 217 ? -27.506 5.832 25.844 1.00 73.94 217 VAL A CA 1
ATOM 1589 C C . VAL A 1 217 ? -27.668 5.741 24.326 1.00 73.94 217 VAL A C 1
ATOM 1591 O O . VAL A 1 217 ? -27.510 6.742 23.626 1.00 73.94 217 VAL A O 1
ATOM 1594 N N . LYS A 1 218 ? -28.043 4.567 23.802 1.00 76.00 218 LYS A N 1
ATOM 1595 C CA . LYS A 1 218 ? -28.315 4.369 22.373 1.00 76.00 218 LYS A CA 1
ATOM 1596 C C . LYS A 1 218 ? -29.510 5.198 21.896 1.00 76.00 218 LYS A C 1
ATOM 1598 O O . LYS A 1 218 ? -29.410 5.868 20.875 1.00 76.00 218 LYS A O 1
ATOM 1603 N N . GLN A 1 219 ? -30.608 5.210 22.649 1.00 78.25 219 GLN A N 1
ATOM 1604 C CA . GLN A 1 219 ? -31.791 6.005 22.325 1.00 78.25 219 GLN A CA 1
ATOM 1605 C C . GLN A 1 219 ? -31.477 7.508 22.282 1.00 78.25 219 GLN A C 1
ATOM 1607 O O . GLN A 1 219 ? -31.965 8.204 21.393 1.00 78.25 219 GLN A O 1
ATOM 1612 N N . TYR A 1 220 ? -30.653 8.009 23.208 1.00 69.62 220 TYR A N 1
ATOM 1613 C CA . TYR A 1 220 ? -30.210 9.406 23.209 1.00 69.62 220 TYR A CA 1
ATOM 1614 C C . TYR A 1 220 ? -29.242 9.713 22.061 1.00 69.62 220 TYR A C 1
ATOM 1616 O O . TYR A 1 220 ? -29.411 10.731 21.389 1.00 69.62 220 TYR A O 1
ATOM 1624 N N . ARG A 1 221 ? -28.289 8.816 21.773 1.00 67.00 221 ARG A N 1
ATOM 1625 C CA . ARG A 1 221 ? -27.402 8.907 20.599 1.00 67.00 221 ARG A CA 1
ATOM 1626 C C . ARG A 1 221 ? -28.197 9.021 19.297 1.00 67.00 221 ARG A C 1
ATOM 1628 O O . ARG A 1 221 ? -27.866 9.853 18.460 1.00 67.00 221 ARG A O 1
ATOM 1635 N N . ASP A 1 222 ? -29.242 8.211 19.142 1.00 69.88 222 ASP A N 1
ATOM 1636 C CA . ASP A 1 222 ? -30.063 8.178 17.929 1.00 69.88 222 ASP A CA 1
ATOM 1637 C C . ASP A 1 222 ? -30.994 9.405 17.815 1.00 69.88 222 ASP A C 1
ATOM 1639 O O . ASP A 1 222 ? -31.357 9.805 16.708 1.00 69.88 222 ASP A O 1
ATOM 1643 N N . ARG A 1 223 ? -31.361 10.041 18.941 1.00 67.88 223 ARG A N 1
ATOM 1644 C CA . ARG A 1 223 ? -32.201 11.258 18.977 1.00 67.88 223 ARG A CA 1
ATOM 1645 C C . ARG A 1 223 ? -31.439 12.561 18.778 1.00 67.88 223 ARG A C 1
ATOM 1647 O O . ARG A 1 223 ? -32.062 13.543 18.382 1.00 67.88 223 ARG A O 1
ATOM 1654 N N . VAL A 1 224 ? -30.134 12.589 19.040 1.00 55.00 224 VAL A N 1
ATOM 1655 C CA . VAL A 1 224 ? -29.310 13.796 18.894 1.00 55.00 224 VAL A CA 1
ATOM 1656 C C . VAL A 1 224 ? -28.253 13.570 17.810 1.00 55.00 224 VAL A C 1
ATOM 1658 O O . VAL A 1 224 ? -27.097 13.260 18.120 1.00 55.00 224 VAL A O 1
ATOM 1661 N N . PRO A 1 225 ? -28.609 13.721 16.518 1.00 44.25 225 PRO A N 1
ATOM 1662 C CA . PRO A 1 225 ? -27.600 13.740 15.472 1.00 44.25 225 PRO A CA 1
ATOM 1663 C C . PRO A 1 225 ? -26.653 14.918 15.756 1.00 44.25 225 PRO A C 1
ATOM 1665 O O . PRO A 1 225 ? -27.091 16.063 15.817 1.00 44.25 225 PRO A O 1
ATOM 1668 N N . HIS A 1 226 ? -25.362 14.619 15.950 1.00 47.88 226 HIS A N 1
ATOM 1669 C CA . HIS A 1 226 ? -24.268 15.561 16.263 1.00 47.88 226 HIS A CA 1
ATOM 1670 C C . HIS A 1 226 ? -24.084 15.994 17.731 1.00 47.88 226 HIS A C 1
ATOM 1672 O O . HIS A 1 226 ? -23.486 17.042 17.972 1.00 47.88 226 HIS A O 1
ATOM 1678 N N . ALA A 1 227 ? -24.519 15.205 18.721 1.00 47.72 227 ALA A N 1
ATOM 1679 C CA . ALA A 1 227 ? -24.159 15.480 20.117 1.00 47.72 227 ALA A CA 1
ATOM 1680 C C . ALA A 1 227 ? -22.629 15.482 20.321 1.00 47.72 227 ALA A C 1
ATOM 1682 O O . ALA A 1 227 ? -21.965 14.462 20.129 1.00 47.72 227 ALA A O 1
ATOM 1683 N N . VAL A 1 228 ? -22.081 16.633 20.719 1.00 40.06 228 VAL A N 1
ATOM 1684 C CA . VAL A 1 228 ? -20.702 16.782 21.196 1.00 40.06 228 VAL A CA 1
ATOM 1685 C C . VAL A 1 228 ? -20.760 16.745 22.716 1.00 40.06 228 VAL A C 1
ATOM 1687 O O . VAL A 1 228 ? -21.226 17.692 23.345 1.00 40.06 228 VAL A O 1
ATOM 1690 N N . PHE A 1 229 ? -20.330 15.630 23.297 1.00 42.00 229 PHE A N 1
ATOM 1691 C CA . PHE A 1 229 ? -20.192 15.493 24.741 1.00 42.00 229 PHE A CA 1
ATOM 1692 C C . PHE A 1 229 ? -18.821 16.042 25.131 1.00 42.00 229 PHE A C 1
ATOM 1694 O O . PHE A 1 229 ? -17.796 15.474 24.758 1.00 42.00 229 PHE A O 1
ATOM 1701 N N . LEU A 1 230 ? -18.812 17.186 25.809 1.00 31.84 230 LEU A N 1
ATOM 1702 C CA . LEU A 1 230 ? -17.622 17.712 26.468 1.00 31.84 230 LEU A CA 1
ATOM 1703 C C . LEU A 1 230 ? -17.596 17.116 27.875 1.00 31.84 230 LEU A C 1
ATOM 1705 O O . LEU A 1 230 ? -18.528 17.347 28.645 1.00 31.84 230 LEU A O 1
ATOM 1709 N N . ILE A 1 231 ? -16.567 16.314 28.145 1.00 36.78 231 ILE A N 1
ATOM 1710 C CA . ILE A 1 231 ? -16.188 15.861 29.488 1.00 36.78 231 ILE A CA 1
ATOM 1711 C C . ILE A 1 231 ? -15.196 16.882 30.043 1.00 36.78 231 ILE A C 1
ATOM 1713 O O . ILE A 1 231 ? -14.303 17.287 29.260 1.00 36.78 231 ILE A O 1
#

Foldseek 3Di:
DDDDDDDDPDPPDPDPDDDDDDDPPDDDDDDDDDDDPDPVVVLVVVLVVQVVQQVVPPDDCPPDPPPRDDDDDDDPDDPCQVVSCVSSVVSVDDDDDDDPVVVCPDLVNLLVVLVVCCVVDVVPVVSVLSNCPPVVNVDDPVNSVVVVLLVVLVVLVVLLVLCCVVVVDPPPDPPDDDDDDDDDDDDDDDDDDDDDDDDDDDDPPPPSDDVVSVVVSVVVPVVDDDDDDDD